Protein AF-X0TU64-F1 (afdb_monomer)

Solvent-accessible surface area (backbone atoms only — not comparable to full-atom values): 15309 Å² total; per-residue (Å²): 124,89,85,48,67,66,57,59,56,59,60,53,49,76,78,47,92,59,41,79,25,44,16,64,62,47,49,52,48,47,38,67,74,37,77,71,42,66,77,47,54,69,46,78,50,63,79,88,71,76,80,57,85,76,54,74,65,57,26,50,52,25,26,51,48,54,29,48,30,41,24,61,72,72,76,48,71,45,80,38,39,31,31,33,70,52,64,57,48,79,43,44,21,67,70,52,54,54,56,53,48,62,57,48,34,58,54,27,54,76,70,73,41,34,32,36,32,47,35,31,29,30,80,68,75,64,70,56,48,69,54,39,45,50,41,28,76,72,56,46,38,56,79,40,86,53,82,42,87,85,65,24,53,74,70,53,41,60,52,47,52,55,51,50,54,49,46,71,72,41,84,35,41,41,73,40,56,38,71,27,74,71,49,29,39,68,58,55,22,86,60,33,50,89,84,48,46,59,63,32,64,39,33,22,24,50,32,30,51,29,49,25,75,52,31,61,33,56,69,67,37,52,51,24,48,45,49,71,12,31,23,40,32,19,58,61,22,14,44,48,47,50,49,35,63,79,45,75,64,54,89,48,96,45,51,45,75,46,61,90,79,69,62,86,89,64,90,66,92,51,70,70,60,54,72,69,65,126

Mean predicted aligned error: 5.19 Å

Foldseek 3Di:
DVPDVVVVVLVCCLVPQEAEFQFDVSLVVSVVPDVSSVPHHYDYDHDDADQDDDDLVVLQVLLVLVQLLCCLQPVHGFPAEEEEADELDVQQVVVVVLVVVVVVLVVCVVVVGAYEYEYAYANDAQAALVVLQVCCVPPNPPSDFDPDPPTDDPSRVVVVVVQVVSQVPGDRYHYRYQHYDDDACSRHPPSRDNPDDSCSSLSNHQEYEREGPAASACRPQCNSVSNVHAGEHEPRHSVVRVVCVVVVNDDDPRYHYDYLPPPPPDDDPDVVSVVPSD

pLDDT: mean 92.72, std 11.13, range [47.69, 98.88]

Radius of gyration: 20.37 Å; Cα contacts (8 Å, |Δi|>4): 457; chains: 1; bounding box: 55×42×54 Å

Organism: NCBI:txid412755

Structure (mmCIF, N/CA/C/O backbone):
data_AF-X0TU64-F1
#
_entry.id   AF-X0TU64-F1
#
loop_
_atom_site.group_PDB
_atom_site.id
_atom_site.type_symbol
_atom_site.label_atom_id
_atom_site.label_alt_id
_atom_site.label_comp_id
_atom_site.label_asym_id
_atom_site.label_entity_id
_atom_site.label_seq_id
_atom_site.pdbx_PDB_ins_code
_atom_site.Cartn_x
_atom_site.Cartn_y
_atom_site.Cartn_z
_atom_site.occupancy
_atom_site.B_iso_or_equiv
_atom_site.auth_seq_id
_atom_site.auth_comp_id
_atom_site.auth_asym_id
_atom_site.auth_atom_id
_atom_site.pdbx_PDB_model_num
ATOM 1 N N . GLN A 1 1 ? 17.571 15.780 -18.739 1.00 51.56 1 GLN A N 1
ATOM 2 C CA . GLN A 1 1 ? 17.478 14.949 -17.515 1.00 51.56 1 GLN A CA 1
ATOM 3 C C . GLN A 1 1 ? 18.865 14.532 -16.978 1.00 51.56 1 GLN A C 1
ATOM 5 O O . GLN A 1 1 ? 18.981 13.511 -16.317 1.00 51.56 1 GLN A O 1
ATOM 10 N N . ASN A 1 2 ? 19.924 15.336 -17.166 1.00 50.44 2 ASN A N 1
ATOM 11 C CA . ASN A 1 2 ? 21.309 14.903 -16.880 1.00 50.44 2 ASN A CA 1
ATOM 12 C C . ASN A 1 2 ? 21.703 14.940 -15.390 1.00 50.44 2 ASN A C 1
ATOM 14 O O . ASN A 1 2 ? 22.784 14.490 -15.033 1.00 50.44 2 ASN A O 1
ATOM 18 N N . SER A 1 3 ? 20.853 15.484 -14.514 1.00 56.16 3 SER A N 1
ATOM 19 C CA . SER A 1 3 ? 21.131 15.618 -13.077 1.00 56.16 3 SER A CA 1
ATOM 20 C C . SER A 1 3 ? 20.687 14.413 -12.241 1.00 56.16 3 SER A C 1
ATOM 22 O O . SER A 1 3 ? 21.032 14.332 -11.063 1.00 56.16 3 SER A O 1
ATOM 24 N N . PHE A 1 4 ? 19.933 13.468 -12.815 1.00 70.50 4 PHE A N 1
ATOM 25 C CA . PHE A 1 4 ? 19.435 12.303 -12.086 1.00 70.50 4 PHE A CA 1
ATOM 26 C C . PHE A 1 4 ? 20.296 11.075 -12.391 1.00 70.50 4 PHE A C 1
ATOM 28 O O . PHE A 1 4 ? 20.129 10.416 -13.415 1.00 70.50 4 PHE A O 1
ATOM 35 N N . PHE A 1 5 ? 21.223 10.768 -11.478 1.00 78.94 5 PHE A N 1
ATOM 36 C CA . PHE A 1 5 ? 22.257 9.737 -11.650 1.00 78.94 5 PHE A CA 1
ATOM 37 C C . PHE A 1 5 ? 21.714 8.350 -12.042 1.00 78.94 5 PHE A C 1
ATOM 39 O O . PHE A 1 5 ? 22.420 7.574 -12.681 1.00 78.94 5 PHE A O 1
ATOM 46 N N . LYS A 1 6 ? 20.454 8.038 -11.703 1.00 81.25 6 LYS A N 1
ATOM 47 C CA . LYS A 1 6 ? 19.814 6.770 -12.076 1.00 81.25 6 LYS A CA 1
ATOM 48 C C . LYS A 1 6 ? 19.746 6.570 -13.590 1.00 81.25 6 LYS A C 1
ATOM 50 O O . LYS A 1 6 ? 19.905 5.441 -14.031 1.00 81.25 6 LYS A O 1
ATOM 55 N N . HIS A 1 7 ? 19.572 7.634 -14.378 1.00 81.56 7 HIS A N 1
ATOM 56 C CA . HIS A 1 7 ? 19.577 7.516 -15.839 1.00 81.56 7 HIS A CA 1
ATOM 57 C C . HIS A 1 7 ? 20.941 7.080 -16.365 1.00 81.56 7 HIS A C 1
ATOM 59 O O . HIS A 1 7 ? 20.996 6.172 -17.181 1.00 81.56 7 HIS A O 1
ATOM 65 N N . ALA A 1 8 ? 22.029 7.655 -15.847 1.00 85.88 8 ALA A N 1
ATOM 66 C CA . ALA A 1 8 ? 23.379 7.259 -16.241 1.00 85.88 8 ALA A CA 1
ATOM 67 C C . ALA A 1 8 ? 23.676 5.794 -15.875 1.00 85.88 8 ALA A C 1
ATOM 69 O O . ALA A 1 8 ? 24.308 5.084 -16.650 1.00 85.88 8 ALA A O 1
ATOM 70 N N . ILE A 1 9 ? 23.181 5.321 -14.723 1.00 86.75 9 ILE A N 1
ATOM 71 C CA . ILE A 1 9 ? 23.300 3.907 -14.330 1.00 86.75 9 ILE A CA 1
ATOM 72 C C . ILE A 1 9 ? 22.522 3.002 -15.292 1.00 86.75 9 ILE A C 1
ATOM 74 O O . ILE A 1 9 ? 23.050 1.983 -15.728 1.00 86.75 9 ILE A O 1
ATOM 78 N N . VAL A 1 10 ? 21.283 3.368 -15.637 1.00 88.44 10 VAL A N 1
ATOM 79 C CA . VAL A 1 10 ? 20.472 2.597 -16.591 1.00 88.44 10 VAL A CA 1
ATOM 80 C C . VAL A 1 10 ? 21.120 2.597 -17.975 1.00 88.44 10 VAL A C 1
ATOM 82 O O . VAL A 1 10 ? 21.245 1.537 -18.575 1.00 88.44 10 VAL A O 1
ATOM 85 N N . GLU A 1 11 ? 21.608 3.737 -18.464 1.00 87.81 11 GLU A N 1
ATOM 86 C CA . GLU A 1 11 ? 22.308 3.827 -19.751 1.00 87.81 11 GLU A CA 1
ATOM 87 C C . GLU A 1 11 ? 23.573 2.960 -19.771 1.00 87.81 11 GLU A C 1
ATOM 89 O O . GLU A 1 11 ? 23.819 2.248 -20.743 1.00 87.81 11 GLU A O 1
ATOM 94 N N . ALA A 1 12 ? 24.347 2.950 -18.681 1.00 90.75 12 ALA A N 1
ATOM 95 C CA . ALA A 1 12 ? 25.557 2.141 -18.571 1.00 90.75 12 ALA A CA 1
ATOM 96 C C . ALA A 1 12 ? 25.294 0.627 -18.662 1.00 90.75 12 ALA A C 1
ATOM 98 O O . ALA A 1 12 ? 26.218 -0.120 -18.980 1.00 90.75 12 ALA A O 1
ATOM 99 N N . SER A 1 13 ? 24.053 0.164 -18.457 1.00 92.31 13 SER A N 1
ATOM 100 C CA . SER A 1 13 ? 23.708 -1.254 -18.635 1.00 92.31 13 SER A CA 1
ATOM 101 C C . SER A 1 13 ? 23.917 -1.757 -20.068 1.00 92.31 13 SER A C 1
ATOM 103 O O . SER A 1 13 ? 24.102 -2.955 -20.257 1.00 92.31 13 SER A O 1
ATOM 105 N N . ARG A 1 14 ? 24.010 -0.864 -21.070 1.00 89.00 14 ARG A N 1
ATOM 106 C CA . ARG A 1 14 ? 24.373 -1.234 -22.453 1.00 89.00 14 ARG A CA 1
ATOM 107 C C . ARG A 1 14 ? 25.770 -1.849 -22.587 1.00 89.00 14 ARG A C 1
ATOM 109 O O . ARG A 1 14 ? 26.080 -2.433 -23.617 1.00 89.00 14 ARG A O 1
ATOM 116 N N . TYR A 1 15 ? 26.623 -1.666 -21.579 1.00 92.00 15 TYR A N 1
ATOM 117 C CA . TYR A 1 15 ? 27.969 -2.236 -21.537 1.00 92.00 15 TYR A CA 1
ATOM 118 C C . TYR A 1 15 ? 28.021 -3.599 -20.829 1.00 92.00 15 TYR A C 1
ATOM 120 O O . TYR A 1 15 ? 29.100 -4.176 -20.723 1.00 92.00 15 TYR A O 1
ATOM 128 N N . CYS A 1 16 ? 26.897 -4.103 -20.313 1.00 94.19 16 CYS A N 1
ATOM 129 C CA . CYS A 1 16 ? 26.810 -5.430 -19.709 1.00 94.19 16 CYS A CA 1
ATOM 130 C C . CYS A 1 16 ? 26.573 -6.508 -20.779 1.00 94.19 16 CYS A C 1
ATOM 132 O O . CYS A 1 16 ? 25.858 -6.272 -21.750 1.00 94.19 16 CYS A O 1
ATOM 134 N N . ASP A 1 17 ? 27.108 -7.714 -20.563 1.00 95.38 17 ASP A N 1
ATOM 135 C CA . ASP A 1 17 ? 26.904 -8.864 -21.465 1.00 95.38 17 ASP A CA 1
ATOM 136 C C . ASP A 1 17 ? 25.450 -9.379 -21.470 1.00 95.38 17 ASP A C 1
ATOM 138 O O . ASP A 1 17 ? 24.995 -10.014 -22.422 1.00 95.38 17 ASP A O 1
ATOM 142 N N . GLY A 1 18 ? 24.714 -9.110 -20.392 1.00 95.06 18 GLY A N 1
ATOM 143 C CA . GLY A 1 18 ? 23.307 -9.447 -20.237 1.00 95.06 18 GLY A CA 1
ATOM 144 C C . GLY A 1 18 ? 22.621 -8.490 -19.270 1.00 95.06 18 GLY A C 1
ATOM 145 O O . GLY A 1 18 ? 23.239 -7.979 -18.332 1.00 95.06 18 GLY A O 1
ATOM 146 N N . ILE A 1 19 ? 21.339 -8.240 -19.513 1.00 96.31 19 ILE A N 1
ATOM 147 C CA . ILE A 1 19 ? 20.500 -7.344 -18.722 1.00 96.31 19 ILE A CA 1
ATOM 148 C C . ILE A 1 19 ? 19.311 -8.146 -18.199 1.00 96.31 19 ILE A C 1
ATOM 150 O O . ILE A 1 19 ? 18.594 -8.777 -18.968 1.00 96.31 19 ILE A O 1
ATOM 154 N N . TYR A 1 20 ? 19.068 -8.082 -16.892 1.00 96.25 20 TYR A N 1
ATOM 155 C CA . TYR A 1 20 ? 17.896 -8.700 -16.276 1.00 96.25 20 TYR A CA 1
ATOM 156 C C . TYR A 1 20 ? 16.870 -7.637 -15.907 1.00 96.25 20 TYR A C 1
ATOM 158 O O . TYR A 1 20 ? 17.130 -6.752 -15.089 1.00 96.25 20 TYR A O 1
ATOM 166 N N . ALA A 1 21 ? 15.699 -7.724 -16.528 1.00 95.81 21 ALA A N 1
ATOM 167 C CA . ALA A 1 21 ? 14.584 -6.819 -16.306 1.00 95.81 21 ALA A CA 1
ATOM 168 C C . ALA A 1 21 ? 13.524 -7.495 -15.435 1.00 95.81 21 ALA A C 1
ATOM 170 O O . ALA A 1 21 ? 13.126 -8.626 -15.686 1.00 95.81 21 ALA A O 1
ATOM 171 N N . VAL A 1 22 ? 13.017 -6.786 -14.427 1.00 95.50 22 VAL A N 1
ATOM 172 C CA . VAL A 1 22 ? 12.064 -7.361 -13.459 1.00 95.50 22 VAL A CA 1
ATOM 173 C C . VAL A 1 22 ? 10.620 -7.456 -13.964 1.00 95.50 22 VAL A C 1
ATOM 175 O O . VAL A 1 22 ? 9.757 -7.921 -13.228 1.00 95.50 22 VAL A O 1
ATOM 178 N N . GLY A 1 23 ? 10.341 -7.025 -15.195 1.00 95.56 23 GLY A N 1
ATOM 179 C CA . GLY A 1 23 ? 9.012 -7.107 -15.796 1.00 95.56 23 GLY A CA 1
ATOM 180 C C . GLY A 1 23 ? 8.984 -6.644 -17.252 1.00 95.56 23 GLY A C 1
ATOM 181 O O . GLY A 1 23 ? 9.917 -5.993 -17.729 1.00 95.56 23 GLY A O 1
ATOM 182 N N . ASP A 1 24 ? 7.898 -6.955 -17.959 1.00 95.75 24 ASP A N 1
ATOM 183 C CA . ASP A 1 24 ? 7.761 -6.725 -19.405 1.00 95.75 24 ASP A CA 1
ATOM 184 C C . ASP A 1 24 ? 7.849 -5.239 -19.786 1.00 95.75 24 ASP A C 1
ATOM 186 O O . ASP A 1 24 ? 8.467 -4.874 -20.792 1.00 95.75 24 ASP A O 1
ATOM 190 N N . TYR A 1 25 ? 7.252 -4.358 -18.975 1.00 94.94 25 TYR A N 1
ATOM 191 C CA . TYR A 1 25 ? 7.308 -2.916 -19.217 1.00 94.94 25 TYR A CA 1
ATOM 192 C C . TYR A 1 25 ? 8.725 -2.367 -19.061 1.00 94.94 25 TYR A C 1
ATOM 194 O O . TYR A 1 25 ? 9.126 -1.530 -19.858 1.00 94.94 25 TYR A O 1
ATOM 202 N N . VAL A 1 26 ? 9.536 -2.920 -18.152 1.00 95.00 26 VAL A N 1
ATOM 203 C CA . VAL A 1 26 ? 10.949 -2.533 -18.011 1.00 95.00 26 VAL A CA 1
ATOM 204 C C . VAL A 1 26 ? 11.742 -2.895 -19.271 1.00 95.00 26 VAL A C 1
ATOM 206 O O . VAL A 1 26 ? 12.550 -2.094 -19.737 1.00 95.00 26 VAL A O 1
ATOM 209 N N . VAL A 1 27 ? 11.488 -4.063 -19.875 1.00 95.44 27 VAL A N 1
ATOM 210 C CA . VAL A 1 27 ? 12.095 -4.429 -21.171 1.00 95.44 27 VAL A CA 1
ATOM 211 C C . VAL A 1 27 ? 11.666 -3.455 -22.266 1.00 95.44 27 VAL A C 1
ATOM 213 O O . VAL A 1 27 ? 12.495 -2.997 -23.053 1.00 95.44 27 VAL A O 1
ATOM 216 N N . SER A 1 28 ? 10.374 -3.132 -22.310 1.00 94.56 28 SER A N 1
ATOM 217 C CA . SER A 1 28 ? 9.807 -2.205 -23.295 1.00 94.56 28 SER A CA 1
ATOM 218 C C . SER A 1 28 ? 10.404 -0.801 -23.155 1.00 94.56 28 SER A C 1
ATOM 220 O O . SER A 1 28 ? 10.786 -0.192 -24.151 1.00 94.56 28 SER A O 1
ATOM 222 N N . GLU A 1 29 ? 10.559 -0.322 -21.920 1.00 93.38 29 GLU A N 1
ATOM 223 C CA . GLU A 1 29 ? 11.216 0.940 -21.584 1.00 93.38 29 GLU A CA 1
ATOM 224 C C . GLU A 1 29 ? 12.676 0.942 -22.028 1.00 93.38 29 GLU A C 1
ATOM 226 O O . GLU A 1 29 ? 13.080 1.849 -22.749 1.00 93.38 29 GLU A O 1
ATOM 231 N N . LEU A 1 30 ? 13.463 -0.080 -21.675 1.00 93.81 30 LEU A N 1
ATOM 232 C CA . LEU A 1 30 ? 14.871 -0.168 -22.079 1.00 93.81 30 LEU A CA 1
ATOM 233 C C . LEU A 1 30 ? 15.022 -0.103 -23.598 1.00 93.81 30 LEU A C 1
ATOM 235 O O . LEU A 1 30 ? 15.780 0.723 -24.103 1.00 93.81 30 LEU A O 1
ATOM 239 N N . ARG A 1 31 ? 14.246 -0.906 -24.332 1.00 94.62 31 ARG A N 1
ATOM 240 C CA . ARG A 1 31 ? 14.258 -0.904 -25.803 1.00 94.62 31 ARG A CA 1
ATOM 241 C C . ARG A 1 31 ? 13.854 0.450 -26.385 1.00 94.62 31 ARG A C 1
ATOM 243 O O . ARG A 1 31 ? 14.357 0.829 -27.440 1.00 94.62 31 ARG A O 1
ATOM 250 N N . PHE A 1 32 ? 12.970 1.184 -25.716 1.00 92.12 32 PHE A N 1
ATOM 251 C CA . PHE A 1 32 ? 12.578 2.528 -26.129 1.00 92.12 32 PHE A CA 1
ATOM 252 C C . PHE A 1 32 ? 13.665 3.583 -25.861 1.00 92.12 32 PHE A C 1
ATOM 254 O O . PHE A 1 32 ? 13.820 4.505 -26.658 1.00 92.12 32 PHE A O 1
ATOM 261 N N . LEU A 1 33 ? 14.422 3.457 -24.766 1.00 89.19 33 LEU A N 1
ATOM 262 C CA . LEU A 1 33 ? 15.365 4.486 -24.313 1.00 89.19 33 LEU A CA 1
ATOM 263 C C . LEU A 1 33 ? 16.523 4.741 -25.287 1.00 89.19 33 LEU A C 1
ATOM 265 O O . LEU A 1 33 ? 16.935 5.893 -25.426 1.00 89.19 33 LEU A O 1
ATOM 269 N N . ALA A 1 34 ? 17.065 3.702 -25.931 1.00 87.62 34 ALA A N 1
ATOM 270 C CA . ALA A 1 34 ? 18.186 3.852 -26.859 1.00 87.62 34 ALA A CA 1
ATOM 271 C C . ALA A 1 34 ? 18.266 2.705 -27.890 1.00 87.62 34 ALA A C 1
ATOM 273 O O . ALA A 1 34 ? 17.918 1.567 -27.559 1.00 87.62 34 ALA A O 1
ATOM 274 N N . PRO A 1 35 ? 18.770 2.960 -29.118 1.00 90.12 35 PRO A N 1
ATOM 275 C CA . PRO A 1 35 ? 18.946 1.928 -30.143 1.00 90.12 35 PRO A CA 1
ATOM 276 C C . PRO A 1 35 ? 19.790 0.732 -29.689 1.00 90.12 35 PRO A C 1
ATOM 278 O O . PRO A 1 35 ? 19.518 -0.393 -30.096 1.00 90.12 35 PRO A O 1
ATOM 281 N N . GLU A 1 36 ? 20.780 0.944 -28.822 1.00 91.62 36 GLU A N 1
ATOM 282 C CA . GLU A 1 36 ? 21.658 -0.110 -28.302 1.00 91.62 36 GLU A CA 1
ATOM 283 C C . GLU A 1 36 ? 20.889 -1.192 -27.531 1.00 91.62 36 GLU A C 1
ATOM 285 O O . GLU A 1 36 ? 21.276 -2.35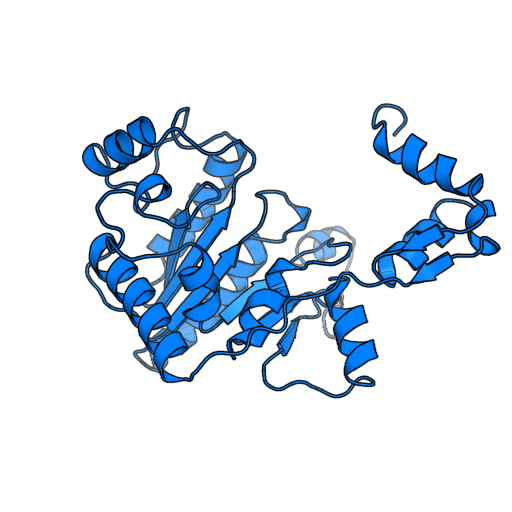9 -27.550 1.00 91.62 36 GLU A O 1
ATOM 290 N N . PHE A 1 37 ? 19.763 -0.839 -26.906 1.00 94.00 37 PHE A N 1
ATOM 291 C CA . PHE A 1 37 ? 18.925 -1.797 -26.186 1.00 94.00 37 PHE A CA 1
ATOM 292 C C . PHE A 1 37 ? 18.021 -2.632 -27.100 1.00 94.00 37 PHE A C 1
ATOM 294 O O . PHE A 1 37 ? 17.476 -3.637 -26.647 1.00 94.00 37 PHE A O 1
ATOM 301 N N . GLN A 1 38 ? 17.865 -2.273 -28.380 1.00 91.19 38 GLN A N 1
ATOM 302 C CA . GLN A 1 38 ? 17.040 -3.039 -29.326 1.00 91.19 38 GLN A CA 1
ATOM 303 C C . GLN A 1 38 ? 17.602 -4.440 -29.582 1.00 91.19 38 GLN A C 1
ATOM 305 O O . GLN A 1 38 ? 16.842 -5.391 -29.744 1.00 91.19 38 GLN A O 1
ATOM 310 N N . THR A 1 39 ? 18.930 -4.567 -29.595 1.00 89.94 39 THR A N 1
ATOM 311 C CA . THR A 1 39 ? 19.640 -5.830 -29.845 1.00 89.94 39 THR A CA 1
ATOM 312 C C . THR A 1 39 ? 20.358 -6.368 -28.610 1.00 89.94 39 THR A C 1
ATOM 314 O O . THR A 1 39 ? 21.075 -7.361 -28.715 1.00 89.94 39 THR A O 1
ATOM 317 N N . ALA A 1 40 ? 20.215 -5.712 -27.456 1.00 93.12 40 ALA A N 1
ATOM 318 C CA . ALA A 1 40 ? 20.822 -6.168 -26.213 1.00 93.12 40 ALA A CA 1
ATOM 319 C C . ALA A 1 40 ? 20.207 -7.499 -25.755 1.00 93.12 40 ALA A C 1
ATOM 321 O O . ALA A 1 40 ? 19.017 -7.758 -25.959 1.00 93.12 40 ALA A O 1
ATOM 322 N N . ASN A 1 41 ? 21.019 -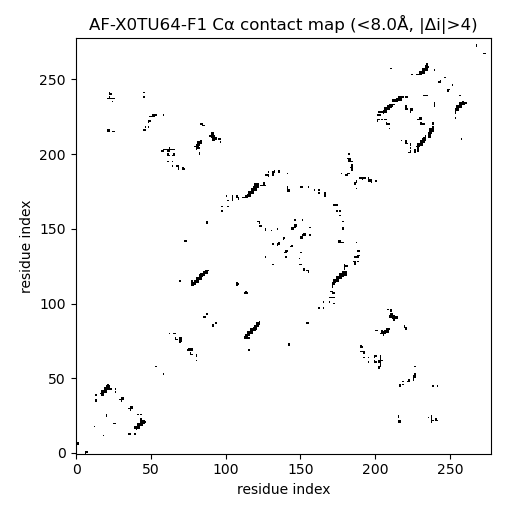8.328 -25.097 1.00 96.00 41 ASN A N 1
ATOM 323 C CA . ASN A 1 41 ? 20.546 -9.552 -24.464 1.00 96.00 41 ASN A CA 1
ATOM 324 C C . ASN A 1 41 ? 19.802 -9.199 -23.166 1.00 96.00 41 ASN A C 1
ATOM 326 O O . ASN A 1 41 ? 20.436 -8.920 -22.147 1.00 96.00 41 ASN A O 1
ATOM 330 N N . ILE A 1 42 ? 18.468 -9.141 -23.230 1.00 96.81 42 ILE A N 1
ATOM 331 C CA . ILE A 1 42 ? 17.608 -8.776 -22.100 1.00 96.81 42 ILE A CA 1
ATOM 332 C C . ILE A 1 42 ? 16.695 -9.952 -21.755 1.00 96.81 42 ILE A C 1
ATOM 334 O O . ILE A 1 42 ? 15.785 -10.260 -22.528 1.00 96.81 42 ILE A O 1
ATOM 338 N N . ASP A 1 43 ? 16.888 -10.536 -20.573 1.00 96.75 43 ASP A N 1
ATOM 339 C CA . ASP A 1 43 ? 15.999 -11.560 -20.023 1.00 96.75 43 ASP A CA 1
ATOM 340 C C . ASP A 1 43 ? 15.048 -10.953 -18.989 1.00 96.75 43 ASP A C 1
ATOM 342 O O . ASP A 1 43 ? 15.416 -10.075 -18.198 1.00 96.75 43 ASP A O 1
ATOM 346 N N . ILE A 1 44 ? 13.807 -11.441 -18.973 1.00 97.06 44 ILE A N 1
ATOM 347 C CA . ILE A 1 44 ? 12.847 -11.101 -17.922 1.00 97.06 44 ILE A CA 1
ATOM 348 C C . ILE A 1 44 ? 13.096 -12.023 -16.730 1.00 97.06 44 ILE A C 1
ATOM 350 O O . ILE A 1 44 ? 13.002 -13.243 -16.843 1.00 97.06 44 ILE A O 1
ATOM 354 N N . VAL A 1 45 ? 13.386 -11.429 -15.575 1.00 96.50 45 VAL A N 1
ATOM 355 C CA . VAL A 1 45 ? 13.591 -12.127 -14.305 1.00 96.50 45 VAL A CA 1
ATOM 356 C C . VAL A 1 45 ? 12.692 -11.486 -13.256 1.00 96.50 45 VAL A C 1
ATOM 358 O O . VAL A 1 45 ? 13.066 -10.518 -12.592 1.00 96.50 45 VAL A O 1
ATOM 361 N N . TYR A 1 46 ? 11.478 -12.016 -13.122 1.00 96.38 46 TYR A N 1
ATOM 362 C CA . TYR A 1 46 ? 10.525 -11.558 -12.115 1.00 96.38 46 TYR A CA 1
ATOM 363 C C . TYR A 1 46 ? 11.075 -11.734 -10.695 1.00 96.38 46 TYR A C 1
ATOM 365 O O . TYR A 1 46 ? 11.780 -12.701 -10.397 1.00 96.38 46 TYR A O 1
ATOM 373 N N . ASN A 1 47 ? 10.716 -10.822 -9.787 1.00 94.25 47 ASN A N 1
ATOM 374 C CA . ASN A 1 47 ? 11.040 -11.023 -8.377 1.00 94.25 47 ASN A CA 1
ATOM 375 C C . ASN A 1 47 ? 10.203 -12.173 -7.809 1.00 94.25 47 ASN A C 1
ATOM 377 O O . ASN A 1 47 ? 9.008 -12.285 -8.076 1.00 94.25 47 ASN A O 1
ATOM 381 N N . GLY A 1 48 ? 10.826 -12.992 -6.965 1.00 90.06 48 GLY A N 1
ATOM 382 C CA . GLY A 1 48 ? 10.109 -14.015 -6.215 1.00 90.06 48 GLY A CA 1
ATOM 383 C C . GLY A 1 48 ? 9.129 -13.399 -5.216 1.00 90.06 48 GLY A C 1
ATOM 384 O O . GLY A 1 48 ? 9.405 -12.361 -4.611 1.00 90.06 48 GLY A O 1
ATOM 385 N N . ILE A 1 49 ? 7.999 -14.074 -5.020 1.00 88.12 49 ILE A N 1
ATOM 386 C CA . ILE A 1 49 ? 6.983 -13.700 -4.034 1.00 88.12 49 ILE A CA 1
ATOM 387 C C . ILE A 1 49 ? 6.916 -14.813 -2.988 1.00 88.12 49 ILE A C 1
ATOM 389 O O . ILE A 1 49 ? 6.867 -15.988 -3.363 1.00 88.12 49 ILE A O 1
ATOM 393 N N . PRO A 1 50 ? 6.938 -14.492 -1.684 1.00 85.50 50 PRO A N 1
ATOM 394 C CA . PRO A 1 50 ? 6.876 -15.511 -0.647 1.00 85.50 50 PRO A CA 1
ATOM 395 C C . PRO A 1 50 ? 5.589 -16.341 -0.729 1.00 85.50 50 PRO A C 1
ATOM 397 O O . PRO A 1 50 ? 4.494 -15.799 -0.600 1.00 85.50 50 PRO A O 1
ATOM 400 N N . ALA A 1 51 ? 5.715 -17.659 -0.879 1.00 89.75 51 ALA A N 1
ATOM 401 C CA . ALA A 1 51 ? 4.596 -18.605 -0.908 1.00 89.75 51 ALA A CA 1
ATOM 402 C C . ALA A 1 51 ? 4.405 -19.266 0.468 1.00 89.75 51 ALA A C 1
ATOM 404 O O . ALA A 1 51 ? 4.709 -20.445 0.667 1.00 89.75 51 ALA A O 1
ATOM 405 N N . TYR A 1 52 ? 3.964 -18.479 1.450 1.00 93.31 52 TYR A N 1
ATOM 406 C CA . TYR A 1 52 ? 3.752 -18.970 2.811 1.00 93.31 52 TYR A CA 1
ATOM 407 C C . TYR A 1 52 ? 2.633 -20.013 2.876 1.00 93.31 52 TYR A C 1
ATOM 409 O O . TYR A 1 52 ? 1.626 -19.911 2.184 1.00 93.31 52 TYR A O 1
ATOM 417 N N . GLN A 1 53 ? 2.805 -20.996 3.758 1.00 93.38 53 GLN A N 1
ATOM 418 C CA . GLN A 1 53 ? 1.753 -21.934 4.135 1.00 93.38 53 GLN A CA 1
ATOM 419 C C . GLN A 1 53 ? 1.163 -21.486 5.468 1.00 93.38 53 GLN A C 1
ATOM 421 O O . GLN A 1 53 ? 1.901 -21.243 6.424 1.00 93.38 53 GLN A O 1
ATOM 426 N N . ILE A 1 54 ? -0.158 -21.357 5.521 1.00 95.81 54 ILE A N 1
ATOM 427 C CA . ILE A 1 54 ? -0.884 -20.893 6.700 1.00 95.81 54 ILE A CA 1
ATOM 428 C C . ILE A 1 54 ? -2.202 -21.656 6.828 1.00 95.81 54 ILE A C 1
ATOM 430 O O . ILE A 1 54 ? -2.784 -22.071 5.822 1.00 95.81 54 ILE A O 1
ATOM 434 N N . SER A 1 55 ? -2.697 -21.831 8.052 1.00 96.81 55 SER A N 1
ATOM 435 C CA . SER A 1 55 ? -4.047 -22.353 8.249 1.00 96.81 55 SER A CA 1
ATOM 436 C C . SER A 1 55 ? -5.100 -21.252 8.080 1.00 96.81 55 SER A C 1
ATOM 438 O O . SER A 1 55 ? -4.845 -20.065 8.289 1.00 96.81 55 SER A O 1
ATOM 440 N N . THR A 1 56 ? -6.335 -21.637 7.755 1.00 96.56 56 THR A N 1
ATOM 441 C CA . THR A 1 56 ? -7.464 -20.693 7.747 1.00 96.56 56 THR A CA 1
ATOM 442 C C . THR A 1 56 ? -7.670 -20.047 9.119 1.00 96.56 56 THR A C 1
ATOM 444 O O . THR A 1 56 ? -7.997 -18.865 9.185 1.00 96.56 56 THR A O 1
ATOM 447 N N . SER A 1 57 ? -7.436 -20.786 10.210 1.00 97.81 57 SER A N 1
ATOM 448 C CA . SER A 1 57 ? -7.519 -20.245 11.570 1.00 97.81 57 SER A CA 1
ATOM 449 C C . SER A 1 57 ? -6.506 -19.135 11.819 1.00 97.81 57 SER A C 1
ATOM 451 O O . SER A 1 57 ? -6.890 -18.107 12.366 1.00 97.81 57 SER A O 1
ATOM 453 N N . ASP A 1 58 ? -5.257 -19.283 11.374 1.00 97.19 58 ASP A N 1
ATOM 454 C CA . ASP A 1 58 ? -4.244 -18.242 11.586 1.00 97.19 58 ASP A CA 1
ATOM 455 C C . ASP A 1 58 ? -4.590 -16.972 10.788 1.00 97.19 58 ASP A C 1
ATOM 457 O O . ASP A 1 58 ? -4.470 -15.866 11.309 1.00 97.19 58 ASP A O 1
ATOM 461 N N . LYS A 1 59 ? -5.089 -17.113 9.545 1.00 97.31 59 LYS A N 1
ATOM 462 C CA . LYS A 1 59 ? -5.581 -15.976 8.740 1.00 97.31 59 LYS A CA 1
ATOM 463 C C . LYS A 1 59 ? -6.692 -15.223 9.483 1.00 97.31 59 LYS A C 1
ATOM 465 O O . LYS A 1 59 ? -6.661 -13.995 9.572 1.00 97.31 59 LYS A O 1
ATOM 470 N N . LEU A 1 60 ? -7.673 -15.957 10.015 1.00 98.19 60 LEU A N 1
ATOM 471 C CA . LEU A 1 60 ? -8.800 -15.374 10.746 1.00 98.19 60 LEU A CA 1
ATOM 472 C C . LEU A 1 60 ? -8.352 -14.705 12.049 1.00 98.19 60 LEU A C 1
ATOM 474 O O . LEU A 1 60 ? -8.808 -13.602 12.329 1.00 98.19 60 LEU A O 1
ATOM 478 N N . GLN A 1 61 ? -7.404 -15.293 12.783 1.00 98.44 61 GLN A N 1
ATOM 479 C CA . GLN A 1 61 ? -6.817 -14.664 13.970 1.00 98.44 61 GLN A CA 1
ATOM 480 C C . GLN A 1 61 ? -6.113 -13.347 13.626 1.00 98.44 61 GLN A C 1
ATOM 482 O O . GLN A 1 61 ? -6.346 -12.335 14.285 1.00 98.44 61 GLN A O 1
ATOM 487 N N . SER A 1 62 ? -5.305 -13.307 12.560 1.00 98.56 62 SER A N 1
ATOM 488 C CA . SER A 1 62 ? -4.695 -12.051 12.104 1.00 98.56 62 SER A CA 1
ATOM 489 C C . SER A 1 62 ? -5.760 -11.017 11.721 1.00 98.56 62 SER A C 1
ATOM 491 O O . SER A 1 62 ? -5.652 -9.856 12.114 1.00 98.56 62 SER A O 1
ATOM 493 N N . LYS A 1 63 ? -6.832 -11.422 11.022 1.00 98.62 63 LYS A N 1
ATOM 494 C CA . LYS A 1 63 ? -7.956 -10.526 10.695 1.00 98.62 63 LYS A CA 1
ATOM 495 C C . LYS A 1 63 ? -8.630 -9.981 11.954 1.00 98.62 63 LYS A C 1
ATOM 497 O O . LYS A 1 63 ? -8.922 -8.788 12.021 1.00 98.62 63 LYS A O 1
ATOM 502 N N . GLU A 1 64 ? -8.843 -10.817 12.966 1.00 98.69 64 GLU A N 1
ATOM 503 C CA . GLU A 1 64 ? -9.440 -10.394 14.232 1.00 98.69 64 GLU A CA 1
ATOM 504 C C . GLU A 1 64 ? -8.601 -9.330 14.944 1.00 98.69 64 GLU A C 1
ATOM 506 O O . GLU A 1 64 ? -9.176 -8.385 15.490 1.00 98.69 64 GLU A O 1
ATOM 511 N N . LYS A 1 65 ? -7.266 -9.432 14.887 1.00 98.75 65 LYS A N 1
ATOM 512 C CA . LYS A 1 65 ? -6.361 -8.398 15.411 1.00 98.75 65 LYS A CA 1
ATOM 513 C C . LYS A 1 65 ? -6.504 -7.078 14.651 1.00 98.75 65 LYS A C 1
ATOM 515 O O . LYS A 1 65 ? -6.546 -6.022 15.280 1.00 98.75 65 LYS A O 1
ATOM 520 N N . LEU A 1 66 ? -6.604 -7.111 13.319 1.00 98.81 66 LEU A N 1
ATOM 521 C CA . LEU A 1 66 ? -6.799 -5.899 12.506 1.00 98.81 66 LEU A CA 1
ATOM 522 C C . LEU A 1 66 ? -8.153 -5.236 12.789 1.00 98.81 66 LEU A C 1
ATOM 524 O O . LEU A 1 66 ? -8.239 -4.017 12.934 1.00 98.81 66 LEU A O 1
ATOM 528 N N . GLN A 1 67 ? -9.205 -6.043 12.922 1.00 98.81 67 GLN A N 1
ATOM 529 C CA . GLN A 1 67 ? -10.534 -5.576 13.306 1.00 98.81 67 GLN A CA 1
ATOM 530 C C . GLN A 1 67 ? -10.538 -4.962 14.711 1.00 98.81 67 GLN A C 1
ATOM 532 O O . GLN A 1 67 ? -11.117 -3.895 14.899 1.00 98.81 67 GLN A O 1
ATOM 537 N N . LEU A 1 68 ? -9.862 -5.597 15.675 1.00 98.81 68 LEU A N 1
ATOM 538 C CA . LEU A 1 68 ? -9.696 -5.064 17.028 1.00 98.81 68 LEU A CA 1
ATOM 539 C C . LEU A 1 68 ? -8.904 -3.752 17.020 1.00 98.81 68 LEU A C 1
ATOM 541 O O . LEU A 1 68 ? -9.244 -2.827 17.748 1.00 98.81 68 LEU A O 1
ATOM 545 N N . TYR A 1 69 ? -7.876 -3.632 16.176 1.00 98.81 69 TYR A N 1
ATOM 546 C CA . TYR A 1 69 ? -7.155 -2.370 16.048 1.00 98.81 69 TYR A CA 1
ATOM 547 C C . TYR A 1 69 ? -8.065 -1.254 15.519 1.00 98.81 69 TYR A C 1
ATOM 549 O O . TYR A 1 69 ? -8.076 -0.163 16.081 1.00 98.81 69 TYR A O 1
ATOM 557 N N . CYS A 1 70 ? -8.892 -1.531 14.504 1.00 98.75 70 CYS A N 1
ATOM 558 C CA . CYS A 1 70 ? -9.902 -0.579 14.032 1.00 98.75 70 CYS A CA 1
ATOM 559 C C . CYS A 1 70 ? -10.888 -0.190 15.143 1.00 98.75 70 CYS A C 1
ATOM 561 O O . CYS A 1 70 ? -11.183 0.990 15.311 1.00 98.75 70 CYS A O 1
ATOM 563 N N . GLU A 1 71 ? -11.353 -1.158 15.930 1.00 98.75 71 GLU A N 1
ATOM 564 C CA . GLU A 1 71 ? -12.256 -0.920 17.057 1.00 98.75 71 GLU A CA 1
ATOM 565 C C . GLU A 1 71 ? -11.614 -0.030 18.127 1.00 98.75 71 GLU A C 1
ATOM 567 O O . GLU A 1 71 ? -12.226 0.945 18.559 1.00 98.75 71 GLU A O 1
ATOM 572 N N . ASN A 1 72 ? -10.348 -0.274 18.471 1.00 98.69 72 ASN A N 1
ATOM 573 C CA . ASN A 1 72 ? -9.598 0.559 19.412 1.00 98.69 72 ASN A CA 1
ATOM 574 C C . ASN A 1 72 ? -9.384 1.995 18.899 1.00 98.69 72 ASN A C 1
ATOM 576 O O . ASN A 1 72 ? -9.288 2.925 19.700 1.00 98.69 72 ASN A O 1
ATOM 580 N N . LEU A 1 73 ? -9.271 2.186 17.580 1.00 98.56 73 LEU A N 1
ATOM 581 C CA . LEU A 1 73 ? -9.050 3.498 16.964 1.00 98.56 73 LEU A CA 1
ATOM 582 C C . LEU A 1 73 ? -10.349 4.286 16.748 1.00 98.56 73 LEU A C 1
ATOM 584 O O . LEU A 1 73 ? -10.393 5.480 17.031 1.00 98.56 73 LEU A O 1
ATOM 588 N N . LEU A 1 74 ? -11.381 3.638 16.207 1.00 98.06 74 LEU A N 1
ATOM 589 C CA . LEU A 1 74 ? -12.587 4.282 15.673 1.00 98.06 74 LEU A CA 1
ATOM 590 C C . LEU A 1 74 ? -13.871 3.915 16.427 1.00 98.06 74 LEU A C 1
ATOM 592 O O . LEU A 1 74 ? -14.929 4.462 16.121 1.00 98.06 74 LEU A O 1
ATOM 596 N N . GLY A 1 75 ? -13.807 2.986 17.383 1.00 98.06 75 GLY A N 1
ATOM 597 C CA . GLY A 1 75 ? -14.956 2.559 18.182 1.00 98.06 75 GLY A CA 1
ATOM 598 C C . GLY A 1 75 ? -15.926 1.620 17.461 1.00 98.06 75 GLY A C 1
ATOM 599 O O . GLY A 1 75 ? -17.045 1.438 17.934 1.00 98.06 75 GLY A O 1
ATOM 600 N N . TYR A 1 76 ? -15.539 1.032 16.323 1.00 97.81 76 TYR A N 1
ATOM 601 C CA . TYR A 1 76 ? -16.339 0.008 15.650 1.00 97.81 76 TYR A CA 1
ATOM 602 C C . TYR A 1 76 ? -15.474 -1.087 15.027 1.00 97.81 76 TYR A C 1
ATOM 604 O O . TYR A 1 76 ? -14.345 -0.851 14.588 1.00 97.81 76 TYR A O 1
ATOM 612 N N . ARG A 1 77 ? -16.051 -2.287 14.944 1.00 98.38 77 ARG A N 1
ATOM 613 C CA . ARG A 1 77 ? -15.438 -3.454 14.316 1.00 98.38 77 ARG A CA 1
ATOM 614 C C . ARG A 1 77 ? -15.883 -3.564 12.846 1.00 98.38 77 ARG A C 1
ATOM 616 O O . ARG A 1 77 ? -17.079 -3.735 12.616 1.00 98.38 77 ARG A O 1
ATOM 623 N N . PRO A 1 78 ? -14.976 -3.472 11.856 1.00 98.50 78 PRO A N 1
ATOM 624 C CA . PRO A 1 78 ? -15.347 -3.498 10.442 1.00 98.50 78 PRO A CA 1
ATOM 625 C C . PRO A 1 78 ? -15.637 -4.926 9.953 1.00 98.50 78 PRO A C 1
ATOM 627 O O . PRO A 1 78 ? -14.988 -5.874 10.400 1.00 98.50 78 PRO A O 1
ATOM 630 N N . ASP A 1 79 ? -16.546 -5.096 8.987 1.00 98.69 79 ASP A N 1
ATOM 631 C CA . ASP A 1 79 ? -16.774 -6.395 8.324 1.00 98.69 79 ASP A CA 1
ATOM 632 C C . ASP A 1 79 ? -15.564 -6.811 7.462 1.00 98.69 79 ASP A C 1
ATOM 634 O O . ASP A 1 79 ? -15.184 -7.989 7.427 1.00 98.69 79 ASP A O 1
ATOM 638 N N . PHE A 1 80 ? -14.952 -5.834 6.784 1.00 98.69 80 PHE A N 1
ATOM 639 C CA . PHE A 1 80 ? -13.848 -6.040 5.849 1.00 98.69 80 PHE A CA 1
ATOM 640 C C . PHE A 1 80 ? -12.628 -5.177 6.182 1.00 98.69 80 PHE A C 1
ATOM 642 O O . PHE A 1 80 ? -12.750 -4.012 6.569 1.00 98.69 80 PHE A O 1
ATOM 649 N N . VAL A 1 81 ? -11.442 -5.749 5.998 1.00 98.81 81 VAL A N 1
ATOM 650 C CA . VAL A 1 81 ? -10.159 -5.071 6.186 1.00 98.81 81 VAL A CA 1
ATOM 651 C C . VAL A 1 81 ? -9.442 -4.977 4.849 1.00 98.81 81 VAL A C 1
ATOM 653 O O . VAL A 1 81 ? -9.088 -5.988 4.244 1.00 98.81 81 VAL A O 1
ATOM 656 N N . PHE A 1 82 ? -9.219 -3.748 4.404 1.00 98.81 82 PHE A N 1
ATOM 657 C CA . PHE A 1 82 ? -8.421 -3.426 3.234 1.00 98.81 82 PHE A CA 1
ATOM 658 C C . PHE A 1 82 ? -7.061 -2.894 3.666 1.00 98.81 82 PHE A C 1
ATOM 660 O O . PHE A 1 82 ? -6.916 -2.286 4.732 1.00 98.81 82 PHE A O 1
ATOM 667 N N . THR A 1 83 ? -6.059 -3.094 2.822 1.00 98.75 83 THR A N 1
ATOM 668 C CA . THR A 1 83 ? -4.687 -2.662 3.072 1.00 98.75 83 THR A CA 1
ATOM 669 C C . THR A 1 83 ? -4.058 -2.102 1.805 1.00 98.75 83 THR A C 1
ATOM 671 O O . THR A 1 83 ? -4.378 -2.508 0.690 1.00 98.75 83 THR A O 1
ATOM 674 N N . HIS A 1 84 ? -3.146 -1.153 1.971 1.00 98.38 84 HIS A N 1
ATOM 675 C CA . HIS A 1 84 ? -2.192 -0.791 0.929 1.00 98.38 84 HIS A CA 1
ATOM 676 C C . HIS A 1 84 ? -0.903 -0.379 1.621 1.00 98.38 84 HIS A C 1
ATOM 678 O O . HIS A 1 84 ? -0.880 0.546 2.437 1.00 98.38 84 HIS A O 1
ATOM 684 N N . VAL A 1 85 ? 0.178 -1.094 1.331 1.00 97.00 85 VAL A N 1
ATOM 685 C CA . VAL A 1 85 ? 1.494 -0.795 1.900 1.00 97.00 85 VAL A CA 1
ATOM 686 C C . VAL A 1 85 ? 2.442 -0.413 0.780 1.00 97.00 85 VAL A C 1
ATOM 688 O O . VAL A 1 85 ? 2.828 -1.238 -0.056 1.00 97.00 85 VAL A O 1
ATOM 691 N N . THR A 1 86 ? 2.825 0.859 0.762 1.00 96.69 86 THR A N 1
ATOM 692 C CA . THR A 1 86 ? 3.608 1.424 -0.333 1.00 96.69 86 THR A CA 1
ATOM 693 C C . THR A 1 86 ? 4.294 2.723 0.069 1.00 96.69 86 THR A C 1
ATOM 695 O O . THR A 1 86 ? 3.985 3.313 1.095 1.00 96.69 86 THR A O 1
ATOM 698 N N . ARG A 1 87 ? 5.233 3.212 -0.739 1.00 95.69 87 ARG A N 1
ATOM 699 C CA . ARG A 1 87 ? 5.828 4.543 -0.521 1.00 95.69 87 ARG A CA 1
ATOM 700 C C . ARG A 1 87 ? 4.847 5.639 -0.919 1.00 95.69 87 ARG A C 1
ATOM 702 O O . ARG A 1 87 ? 4.113 5.461 -1.888 1.00 95.69 87 ARG A O 1
ATOM 709 N N . LEU A 1 88 ? 4.907 6.784 -0.245 1.00 96.69 88 LEU A N 1
ATOM 710 C CA . LEU A 1 88 ? 4.089 7.931 -0.619 1.00 96.69 88 LEU A CA 1
ATOM 711 C C . LEU A 1 88 ? 4.770 8.653 -1.779 1.00 96.69 88 LEU A C 1
ATOM 713 O O . LEU A 1 88 ? 5.588 9.543 -1.591 1.00 96.69 88 LEU A O 1
ATOM 717 N N . ILE A 1 89 ? 4.490 8.195 -2.994 1.00 94.75 89 ILE A N 1
ATOM 718 C CA . ILE A 1 89 ? 4.967 8.803 -4.236 1.00 94.75 89 ILE A CA 1
ATOM 719 C C . ILE A 1 89 ? 3.871 8.693 -5.292 1.00 94.75 89 ILE A C 1
ATOM 721 O O . ILE A 1 89 ? 3.106 7.726 -5.306 1.00 94.75 89 ILE A O 1
ATOM 725 N N . ILE A 1 90 ? 3.837 9.647 -6.223 1.00 93.69 90 ILE A N 1
ATOM 726 C CA . ILE A 1 90 ? 2.802 9.714 -7.265 1.00 93.69 90 ILE A CA 1
ATOM 727 C C . ILE A 1 90 ? 2.684 8.415 -8.073 1.00 93.69 90 ILE A C 1
ATOM 729 O O . ILE A 1 90 ? 1.589 7.997 -8.429 1.00 93.69 90 ILE A O 1
ATOM 733 N N . SER A 1 91 ? 3.796 7.708 -8.299 1.00 94.69 91 SER A N 1
ATOM 734 C CA . SER A 1 91 ? 3.783 6.492 -9.112 1.00 94.69 91 SER A CA 1
ATOM 735 C C . SER A 1 91 ? 2.939 5.357 -8.522 1.00 94.69 91 SER A C 1
ATOM 737 O O . SER A 1 91 ? 2.560 4.446 -9.255 1.00 94.69 91 SER A O 1
ATOM 739 N N . LYS A 1 92 ? 2.636 5.405 -7.218 1.00 96.25 92 LYS A N 1
ATOM 740 C CA . LYS A 1 92 ? 1.847 4.389 -6.505 1.00 96.25 92 LYS A CA 1
ATOM 741 C C . LYS A 1 92 ? 0.340 4.598 -6.607 1.00 96.25 92 LYS A C 1
ATOM 743 O O . LYS A 1 92 ? -0.406 3.732 -6.172 1.00 96.25 92 LYS A O 1
ATOM 748 N N . GLY A 1 93 ? -0.104 5.709 -7.197 1.00 95.75 93 GLY A N 1
ATOM 749 C CA . GLY A 1 93 ? -1.506 5.870 -7.569 1.00 95.75 93 GLY A CA 1
ATOM 750 C C . GLY A 1 93 ? -2.483 5.972 -6.399 1.00 95.75 93 GLY A C 1
ATOM 751 O O . GLY A 1 93 ? -3.647 5.654 -6.583 1.00 95.75 93 GLY A O 1
ATOM 752 N N . LEU A 1 94 ? -2.056 6.405 -5.205 1.00 96.69 94 LEU A N 1
ATOM 753 C CA . LEU A 1 94 ? -2.892 6.364 -3.991 1.00 96.69 94 LEU A CA 1
ATOM 754 C C . LEU A 1 94 ? -4.219 7.141 -4.085 1.00 96.69 94 LEU A C 1
ATOM 756 O O . LEU A 1 94 ? -5.158 6.843 -3.352 1.00 96.69 94 LEU A O 1
ATOM 760 N N . TRP A 1 95 ? -4.342 8.119 -4.988 1.00 95.62 95 TRP A N 1
ATOM 761 C CA . TRP A 1 95 ? -5.631 8.780 -5.236 1.00 95.62 95 TRP A CA 1
ATOM 762 C C . TRP A 1 95 ? -6.670 7.811 -5.815 1.00 95.62 95 TRP A C 1
ATOM 764 O O . TRP A 1 95 ? -7.860 7.951 -5.535 1.00 95.62 95 TRP A O 1
ATOM 774 N N . ARG A 1 96 ? -6.237 6.803 -6.583 1.00 96.25 96 ARG A N 1
ATOM 775 C CA . ARG A 1 96 ? -7.117 5.780 -7.157 1.00 96.25 96 ARG A CA 1
ATOM 776 C C . ARG A 1 96 ? -7.712 4.885 -6.083 1.00 96.25 96 ARG A C 1
ATOM 778 O O . ARG A 1 96 ? -8.868 4.503 -6.230 1.00 96.25 96 ARG A O 1
ATOM 785 N N . ASP A 1 97 ? -6.997 4.628 -4.986 1.00 97.44 97 ASP A N 1
ATOM 786 C CA . ASP A 1 97 ? -7.570 3.938 -3.824 1.00 97.44 97 ASP A CA 1
ATOM 787 C C . ASP A 1 97 ? -8.818 4.678 -3.340 1.00 97.44 97 ASP A C 1
ATOM 789 O O . ASP A 1 97 ? -9.885 4.084 -3.213 1.00 97.44 97 ASP A O 1
ATOM 793 N N . LEU A 1 98 ? -8.714 5.999 -3.146 1.00 97.56 98 LEU A N 1
ATOM 794 C CA . LEU A 1 98 ? -9.841 6.824 -2.706 1.00 97.56 98 LEU A CA 1
ATOM 795 C C . LEU A 1 98 ? -10.991 6.780 -3.719 1.00 97.56 98 LEU A C 1
ATOM 797 O O . LEU A 1 98 ? -12.139 6.609 -3.317 1.00 97.56 98 LEU A O 1
ATOM 801 N N . ARG A 1 99 ? -10.706 6.840 -5.028 1.00 95.06 99 ARG A N 1
ATOM 802 C CA . ARG A 1 99 ? -11.732 6.721 -6.084 1.00 95.06 99 ARG A CA 1
ATOM 803 C C . ARG A 1 99 ? -12.447 5.373 -6.068 1.00 95.06 99 ARG A C 1
ATOM 805 O O . ARG A 1 99 ? -13.668 5.320 -6.223 1.00 95.06 99 ARG A O 1
ATOM 812 N N . VAL A 1 100 ? -11.708 4.284 -5.877 1.00 95.56 100 VAL A N 1
ATOM 813 C CA . VAL A 1 100 ? -12.282 2.940 -5.747 1.00 95.56 100 VAL A CA 1
ATOM 814 C C . VAL A 1 100 ? -13.163 2.882 -4.499 1.00 95.56 100 VAL A C 1
ATOM 816 O O . VAL A 1 100 ? -14.327 2.481 -4.586 1.00 95.56 100 VAL A O 1
ATOM 819 N N . LEU A 1 101 ? -12.670 3.374 -3.361 1.00 97.81 101 LEU A N 1
ATOM 820 C CA . LEU A 1 101 ? -13.433 3.412 -2.115 1.00 97.81 101 LEU A CA 1
ATOM 821 C C . LEU A 1 101 ? -14.682 4.301 -2.203 1.00 97.81 101 LEU A C 1
ATOM 823 O O . LEU A 1 101 ? -15.700 3.949 -1.618 1.00 97.81 101 LEU A O 1
ATOM 827 N N . GLU A 1 102 ? -14.669 5.402 -2.962 1.00 96.19 102 GLU A N 1
ATOM 828 C CA . GLU A 1 102 ? -15.858 6.237 -3.215 1.00 96.19 102 GLU A CA 1
ATOM 829 C C . GLU A 1 102 ? -16.975 5.458 -3.922 1.00 96.19 102 GLU A C 1
ATOM 831 O O . GLU A 1 102 ? -18.163 5.699 -3.682 1.00 96.19 102 GLU A O 1
ATOM 836 N N . LYS A 1 103 ? -16.616 4.532 -4.818 1.00 94.69 103 LYS A N 1
ATOM 837 C CA . LYS A 1 103 ? -17.590 3.648 -5.473 1.00 94.69 103 LYS A CA 1
ATOM 838 C C . LYS A 1 103 ? -18.044 2.544 -4.527 1.00 94.69 103 LYS A C 1
ATOM 840 O O . LYS A 1 103 ? -19.246 2.297 -4.441 1.00 94.69 103 LYS A O 1
ATOM 845 N N . MET A 1 104 ? -17.113 1.933 -3.793 1.00 95.50 104 MET A N 1
ATOM 846 C CA . MET A 1 104 ? -17.420 0.864 -2.839 1.00 95.50 104 MET A CA 1
ATOM 847 C C . MET A 1 104 ? -18.279 1.348 -1.670 1.00 95.50 104 MET A C 1
ATOM 849 O O . MET A 1 104 ? -19.182 0.628 -1.268 1.00 95.50 104 MET A O 1
ATOM 853 N N . GLU A 1 105 ? -18.072 2.564 -1.154 1.00 96.88 105 GLU A N 1
ATOM 854 C CA . GLU A 1 105 ? -18.858 3.125 -0.042 1.00 96.88 105 GLU A CA 1
ATOM 855 C C . GLU A 1 105 ? -20.357 3.083 -0.325 1.00 96.88 105 GLU A C 1
ATOM 857 O O . GLU A 1 105 ? -21.137 2.723 0.558 1.00 96.88 105 GLU A O 1
ATOM 862 N N . LYS A 1 106 ? -20.754 3.387 -1.567 1.00 94.94 106 LYS A N 1
ATOM 863 C CA . LYS A 1 106 ? -22.162 3.399 -1.970 1.00 94.94 106 LYS A CA 1
ATOM 864 C C . LYS A 1 106 ? -22.780 2.014 -1.849 1.00 94.94 106 LYS A C 1
ATOM 866 O O . LYS A 1 106 ? -23.893 1.899 -1.345 1.00 94.94 106 LYS A O 1
ATOM 871 N N . GLU A 1 107 ? -22.042 0.993 -2.272 1.00 96.19 107 GLU A N 1
ATOM 872 C CA . GLU A 1 107 ? -22.470 -0.404 -2.216 1.00 96.19 107 GLU A CA 1
ATOM 873 C C . GLU A 1 107 ? -22.416 -0.962 -0.786 1.00 96.19 107 GLU A C 1
ATOM 875 O O . GLU A 1 107 ? -23.311 -1.657 -0.317 1.00 96.19 107 GLU A O 1
ATOM 880 N N . PHE A 1 108 ? -21.400 -0.586 -0.018 1.00 97.19 108 PHE A N 1
ATOM 881 C CA . PHE A 1 108 ? -21.304 -0.952 1.393 1.00 97.19 108 PHE A CA 1
ATOM 882 C C . PHE A 1 108 ? -22.474 -0.380 2.191 1.00 97.19 108 PHE A C 1
ATOM 884 O O . PHE A 1 108 ? -23.028 -1.045 3.066 1.00 97.19 108 PHE A O 1
ATOM 891 N N . ARG A 1 109 ? -22.914 0.830 1.843 1.00 95.75 109 ARG A N 1
ATOM 892 C CA . ARG A 1 109 ? -24.082 1.456 2.450 1.00 95.75 109 ARG A CA 1
ATOM 893 C C . ARG A 1 109 ? -25.389 0.755 2.083 1.00 95.75 109 ARG A C 1
ATOM 895 O O . ARG A 1 109 ? -26.225 0.598 2.969 1.00 95.75 109 ARG A O 1
ATOM 902 N N . THR A 1 110 ? -25.586 0.332 0.830 1.00 96.44 110 THR A N 1
ATOM 903 C CA . THR A 1 110 ? -26.800 -0.412 0.429 1.00 96.44 110 THR A CA 1
ATOM 904 C C . THR A 1 110 ? -26.884 -1.772 1.116 1.00 96.44 110 THR A C 1
ATOM 906 O O . THR A 1 110 ? -27.978 -2.201 1.476 1.00 96.44 110 THR A O 1
ATOM 909 N N . GLN A 1 111 ? -25.742 -2.415 1.364 1.00 97.25 111 GLN A N 1
ATOM 910 C CA . GLN A 1 111 ? -25.666 -3.721 2.023 1.00 97.25 111 GLN A CA 1
ATOM 911 C C . GLN A 1 111 ? -25.560 -3.652 3.555 1.00 97.25 111 GLN A C 1
ATOM 913 O O . GLN A 1 111 ? -25.556 -4.690 4.215 1.00 97.25 111 GLN A O 1
ATOM 918 N N . GLY A 1 112 ? -25.439 -2.455 4.139 1.00 97.12 112 GLY A N 1
ATOM 919 C CA . GLY A 1 112 ? -25.207 -2.296 5.578 1.00 97.12 112 GLY A CA 1
ATOM 920 C C . GLY A 1 112 ? -23.881 -2.907 6.052 1.00 97.12 112 GLY A C 1
ATOM 921 O O . GLY A 1 112 ? -23.789 -3.354 7.191 1.00 97.12 112 GLY A O 1
ATOM 922 N N . LYS A 1 113 ? -22.871 -2.954 5.177 1.00 98.31 113 LYS A N 1
ATOM 923 C CA . LYS A 1 113 ? -21.528 -3.484 5.445 1.00 98.31 113 LYS A CA 1
ATOM 924 C C . LYS A 1 113 ? -20.534 -2.378 5.726 1.00 98.31 113 LYS A C 1
ATOM 926 O O . LYS A 1 113 ? -20.721 -1.256 5.266 1.00 98.31 113 LYS A O 1
ATOM 931 N N . THR A 1 114 ? -19.478 -2.690 6.465 1.00 98.69 114 THR A N 1
ATOM 932 C CA . THR A 1 114 ? -18.439 -1.735 6.861 1.00 98.69 114 THR A CA 1
ATOM 933 C C . THR A 1 114 ? -17.041 -2.196 6.458 1.00 98.69 114 THR A C 1
ATOM 935 O O . THR A 1 114 ? -16.761 -3.393 6.411 1.00 98.69 114 THR A O 1
ATOM 938 N N . ALA A 1 115 ? -16.148 -1.253 6.169 1.00 98.69 115 ALA A N 1
ATOM 939 C CA . ALA A 1 115 ? -14.744 -1.543 5.898 1.00 98.69 115 ALA A CA 1
ATOM 940 C C . ALA A 1 115 ? -13.801 -0.497 6.486 1.00 98.69 115 ALA A C 1
ATOM 942 O O . ALA A 1 115 ? -14.146 0.679 6.626 1.00 98.69 115 ALA A O 1
ATOM 943 N N . VAL A 1 116 ? -12.566 -0.923 6.731 1.00 98.88 116 VAL A N 1
ATOM 944 C CA . VAL A 1 116 ? -11.437 -0.030 6.997 1.00 98.88 116 VAL A CA 1
ATOM 945 C C . VAL A 1 116 ? -10.329 -0.285 5.981 1.00 98.88 116 VAL A C 1
ATOM 947 O O . VAL A 1 116 ? -10.029 -1.436 5.688 1.00 98.88 116 VAL A O 1
ATOM 950 N N . LEU A 1 117 ? -9.709 0.773 5.461 1.00 98.88 117 LEU A N 1
ATOM 951 C CA . LEU A 1 117 ? -8.431 0.709 4.756 1.00 98.88 117 LEU A CA 1
ATOM 952 C C . LEU A 1 117 ? -7.319 1.141 5.713 1.00 98.88 117 LEU A C 1
ATOM 954 O O . LEU A 1 117 ? -7.268 2.306 6.106 1.00 98.88 117 LEU A O 1
ATOM 958 N N . PHE A 1 118 ? -6.408 0.229 6.047 1.00 98.88 118 PHE A N 1
ATOM 959 C CA . PHE A 1 118 ? -5.128 0.580 6.660 1.00 98.88 118 PHE A CA 1
ATOM 960 C C . PHE A 1 118 ? -4.115 0.906 5.561 1.00 98.88 118 PHE A C 1
ATOM 962 O O . PHE A 1 118 ? -3.618 0.019 4.864 1.00 98.88 118 PHE A O 1
ATOM 969 N N . LEU A 1 119 ? -3.813 2.194 5.409 1.00 98.62 119 LEU A N 1
ATOM 970 C CA . LEU A 1 119 ? -2.874 2.697 4.413 1.00 98.62 119 LEU A CA 1
ATOM 971 C C . LEU A 1 119 ? -1.541 3.020 5.085 1.00 98.62 119 LEU A C 1
ATOM 973 O O . LEU A 1 119 ? -1.430 4.020 5.792 1.00 98.62 119 LEU A O 1
ATOM 977 N N . LEU A 1 120 ? -0.534 2.175 4.864 1.00 97.88 120 LEU A N 1
ATOM 978 C CA . LEU A 1 120 ? 0.819 2.391 5.377 1.00 97.88 120 LEU A CA 1
ATOM 979 C C . LEU A 1 120 ? 1.647 3.027 4.277 1.00 97.88 120 LEU A C 1
ATOM 981 O O . LEU A 1 120 ? 2.048 2.357 3.318 1.00 97.88 120 LEU A O 1
ATOM 985 N N . SER A 1 121 ? 1.901 4.323 4.414 1.00 97.56 121 SER A N 1
ATOM 986 C CA . SER A 1 121 ? 2.664 5.045 3.411 1.00 97.56 121 SER A CA 1
ATOM 987 C C . SER A 1 121 ? 3.412 6.228 3.978 1.00 97.56 121 SER A C 1
ATOM 989 O O . SER A 1 121 ? 2.934 6.898 4.877 1.00 97.56 121 SER A O 1
ATOM 991 N N . THR A 1 122 ? 4.604 6.485 3.456 1.00 96.88 122 THR A N 1
ATOM 992 C CA . THR A 1 122 ? 5.422 7.622 3.874 1.00 96.88 122 THR A CA 1
ATOM 993 C C . THR A 1 122 ? 6.394 8.019 2.777 1.00 96.88 122 THR A C 1
ATOM 995 O O . THR A 1 122 ? 6.812 7.177 1.970 1.00 96.88 122 THR A O 1
ATOM 998 N N . GLU A 1 123 ? 6.738 9.303 2.737 1.00 94.31 123 GLU A N 1
ATOM 999 C CA . GLU A 1 123 ? 7.832 9.843 1.921 1.00 94.31 123 GLU A CA 1
ATOM 1000 C C . GLU A 1 123 ? 9.105 10.093 2.750 1.00 94.31 123 GLU A C 1
ATOM 1002 O O . GLU A 1 123 ? 10.150 10.433 2.196 1.00 94.31 123 GLU A O 1
ATOM 1007 N N . VAL A 1 124 ? 9.037 9.871 4.069 1.00 94.44 124 VAL A N 1
ATOM 1008 C CA . VAL A 1 124 ? 10.129 10.065 5.031 1.00 94.44 124 VAL A CA 1
ATOM 1009 C C . VAL A 1 124 ? 10.488 8.758 5.753 1.00 94.44 124 VAL A C 1
ATOM 1011 O O . VAL A 1 124 ? 9.975 7.680 5.454 1.00 94.44 124 VAL A O 1
ATOM 1014 N N . SER A 1 125 ? 11.445 8.817 6.681 1.00 91.12 125 SER A N 1
ATOM 1015 C CA . SER A 1 125 ? 11.816 7.674 7.516 1.00 91.12 125 SER A CA 1
ATOM 1016 C C . SER A 1 125 ? 10.796 7.415 8.632 1.00 91.12 125 SER A C 1
ATOM 1018 O O . SER A 1 125 ? 9.988 8.269 8.991 1.00 91.12 125 SER A O 1
ATOM 1020 N N . ARG A 1 126 ? 10.858 6.211 9.217 1.00 92.88 126 ARG A N 1
ATOM 1021 C CA . ARG A 1 126 ? 10.055 5.832 10.390 1.00 92.88 126 ARG A CA 1
ATOM 1022 C C . ARG A 1 126 ? 10.281 6.828 11.537 1.00 92.88 126 ARG A C 1
ATOM 1024 O O . ARG A 1 126 ? 11.424 7.180 11.836 1.00 92.88 126 ARG A O 1
ATOM 1031 N N . ARG A 1 127 ? 9.196 7.229 12.204 1.00 95.38 127 ARG A N 1
ATOM 1032 C CA . ARG A 1 127 ? 9.231 8.115 13.377 1.00 95.38 127 ARG A CA 1
ATOM 1033 C C . ARG A 1 127 ? 9.724 7.351 14.600 1.00 95.38 127 ARG A C 1
ATOM 1035 O O . ARG A 1 127 ? 9.572 6.129 14.701 1.00 95.38 127 ARG A O 1
ATOM 1042 N N . ASN A 1 128 ? 10.303 8.064 15.563 1.00 96.31 128 ASN A N 1
ATOM 1043 C CA . ASN A 1 128 ? 10.721 7.426 16.807 1.00 96.31 128 ASN A CA 1
ATOM 1044 C C . ASN A 1 128 ? 9.497 6.948 17.588 1.00 96.31 128 ASN A C 1
ATOM 1046 O O . ASN A 1 128 ? 8.493 7.648 17.673 1.00 96.31 128 ASN A O 1
ATOM 1050 N N . SER A 1 129 ? 9.607 5.802 18.258 1.00 96.50 129 SER A N 1
ATOM 1051 C CA . SER A 1 129 ? 8.505 5.264 19.065 1.00 96.50 129 SER A CA 1
ATOM 1052 C C . SER A 1 129 ? 8.016 6.237 20.138 1.00 96.50 129 SER A C 1
ATOM 1054 O O . SER A 1 129 ? 6.822 6.301 20.395 1.00 96.50 129 SER A O 1
ATOM 1056 N N . ARG A 1 130 ? 8.915 7.028 20.742 1.00 97.62 130 ARG A N 1
ATOM 1057 C CA . ARG A 1 130 ? 8.526 8.060 21.715 1.00 97.62 130 ARG A CA 1
ATOM 1058 C C . ARG A 1 130 ? 7.606 9.109 21.091 1.00 97.62 130 ARG A C 1
ATOM 1060 O O . ARG A 1 130 ? 6.638 9.503 21.730 1.00 97.62 130 ARG A O 1
ATOM 1067 N N . ASP A 1 131 ? 7.899 9.525 19.862 1.00 97.81 131 ASP A N 1
ATOM 1068 C CA . ASP A 1 131 ? 7.062 10.476 19.138 1.00 97.81 131 ASP A CA 1
ATOM 1069 C C . ASP A 1 131 ? 5.699 9.845 18.853 1.00 97.81 131 ASP A C 1
ATOM 1071 O O . ASP A 1 131 ? 4.693 10.465 19.156 1.00 97.81 131 ASP A O 1
ATOM 1075 N N . ILE A 1 132 ? 5.645 8.580 18.420 1.00 98.00 132 ILE A N 1
ATOM 1076 C CA . ILE A 1 132 ? 4.377 7.854 18.222 1.00 98.00 132 ILE A CA 1
ATOM 1077 C C . ILE A 1 132 ? 3.489 7.881 19.467 1.00 98.00 132 ILE A C 1
ATOM 1079 O O . ILE A 1 132 ? 2.334 8.288 19.375 1.00 98.00 132 ILE A O 1
ATOM 1083 N N . TYR A 1 133 ? 4.019 7.502 20.632 1.00 98.19 133 TYR A N 1
ATOM 1084 C CA . TYR A 1 133 ? 3.231 7.515 21.868 1.00 98.19 133 TYR A CA 1
ATOM 1085 C C . TYR A 1 133 ? 2.794 8.929 22.265 1.00 98.19 133 TYR A C 1
ATOM 1087 O O . TYR A 1 133 ? 1.662 9.112 22.700 1.00 98.19 133 TYR A O 1
ATOM 1095 N N . ASN A 1 134 ? 3.656 9.935 22.076 1.00 98.31 134 ASN A N 1
ATOM 1096 C CA . ASN A 1 134 ? 3.298 11.329 22.340 1.00 98.31 134 ASN A CA 1
ATOM 1097 C C . ASN A 1 134 ? 2.187 11.819 21.396 1.00 98.31 134 ASN A C 1
ATOM 1099 O O . ASN A 1 134 ? 1.278 12.520 21.834 1.00 98.31 134 ASN A O 1
ATOM 1103 N N . MET A 1 135 ? 2.258 11.484 20.106 1.00 98.44 135 MET A N 1
ATOM 1104 C CA . MET A 1 135 ? 1.256 11.865 19.108 1.00 98.44 135 MET A CA 1
ATOM 1105 C C . MET A 1 135 ? -0.084 11.178 19.386 1.00 98.44 135 MET A C 1
ATOM 1107 O O . MET A 1 135 ? -1.119 11.844 19.393 1.00 98.44 135 MET A O 1
ATOM 1111 N N . GLU A 1 136 ? -0.062 9.881 19.708 1.00 98.44 136 GLU A N 1
ATOM 1112 C CA . GLU A 1 136 ? -1.252 9.132 20.119 1.00 98.44 136 GLU A CA 1
ATOM 1113 C C . GLU A 1 136 ? -1.897 9.763 21.359 1.00 98.44 136 GLU A C 1
ATOM 1115 O O . GLU A 1 136 ? -3.086 10.057 21.336 1.00 98.44 136 GLU A O 1
ATOM 1120 N N . SER A 1 137 ? -1.128 10.058 22.413 1.00 97.94 137 SER A N 1
ATOM 1121 C CA . SER A 1 137 ? -1.691 10.621 23.648 1.00 97.94 137 SER A CA 1
ATOM 1122 C C . SER A 1 137 ? -2.149 12.077 23.524 1.00 97.94 137 SER A C 1
ATOM 1124 O O . SER A 1 137 ? -2.945 12.537 24.337 1.00 97.94 137 SER A O 1
ATOM 1126 N N . THR A 1 138 ? -1.592 12.839 22.577 1.00 98.00 138 THR A N 1
ATOM 1127 C CA . THR A 1 138 ? -1.853 14.285 22.458 1.00 98.00 138 THR A CA 1
ATOM 1128 C C . THR A 1 138 ? -3.000 14.594 21.503 1.00 98.00 138 THR A C 1
ATOM 1130 O O . THR A 1 138 ? -3.680 15.607 21.678 1.00 98.00 138 THR A O 1
ATOM 1133 N N . TYR A 1 139 ? -3.184 13.787 20.457 1.00 97.81 139 TYR A N 1
ATOM 1134 C CA . TYR A 1 139 ? -4.200 14.040 19.434 1.00 97.81 139 TYR A CA 1
ATOM 1135 C C . TYR A 1 139 ? -4.671 12.775 18.710 1.00 97.81 139 TYR A C 1
ATOM 1137 O O . TYR A 1 139 ? -5.123 12.859 17.575 1.00 97.81 139 TYR A O 1
ATOM 1145 N N . ASP A 1 140 ? -4.585 11.608 19.345 1.00 97.75 140 ASP A N 1
ATOM 1146 C CA . ASP A 1 140 ? -5.161 10.363 18.835 1.00 97.75 140 ASP A CA 1
ATOM 1147 C C . ASP A 1 140 ? -4.593 9.896 17.484 1.00 97.75 140 ASP A C 1
ATOM 1149 O O . ASP A 1 140 ? -5.294 9.230 16.715 1.00 97.75 140 ASP A O 1
ATOM 1153 N N . TRP A 1 141 ? -3.315 10.157 17.192 1.00 98.50 141 TRP A N 1
ATOM 1154 C CA . TRP A 1 141 ? -2.627 9.526 16.053 1.00 98.50 141 TRP A CA 1
ATOM 1155 C C . TRP A 1 141 ? -2.806 7.989 16.079 1.00 98.50 141 TRP A C 1
ATOM 1157 O O . TRP A 1 141 ? -2.713 7.399 17.165 1.00 98.50 141 TRP A O 1
ATOM 1167 N N . PRO A 1 142 ? -3.077 7.305 14.943 1.00 98.12 142 PRO A N 1
ATOM 1168 C CA . PRO A 1 142 ? -3.162 7.808 13.561 1.00 98.12 142 PRO A CA 1
ATOM 1169 C C . PRO A 1 142 ? -4.591 8.177 13.100 1.00 98.12 142 PRO A C 1
ATOM 1171 O O . PRO A 1 142 ? -4.876 8.222 11.906 1.00 98.12 142 PRO A O 1
ATOM 1174 N N . VAL A 1 143 ? -5.542 8.385 14.017 1.00 98.25 143 VAL A N 1
ATOM 1175 C CA . VAL A 1 143 ? -6.912 8.803 13.651 1.00 98.25 143 VAL A CA 1
ATOM 1176 C C . VAL A 1 143 ? -6.916 10.260 13.197 1.00 98.25 143 VAL A C 1
ATOM 1178 O O . VAL A 1 143 ? -7.545 10.607 12.194 1.00 98.25 143 VAL A O 1
ATOM 1181 N N . ALA A 1 144 ? -6.180 11.104 13.915 1.00 97.88 144 ALA A N 1
ATOM 1182 C CA . ALA A 1 144 ? -5.924 12.481 13.539 1.00 97.88 144 ALA A CA 1
ATOM 1183 C C . ALA A 1 144 ? -4.422 12.729 13.402 1.00 97.88 144 ALA A C 1
ATOM 1185 O O . ALA A 1 144 ? -3.608 12.127 14.103 1.00 97.88 144 ALA A O 1
ATOM 1186 N N . HIS A 1 145 ? -4.082 13.637 12.493 1.00 98.50 145 HIS A N 1
ATOM 1187 C CA . HIS A 1 145 ? -2.713 14.061 12.252 1.00 98.50 145 HIS A CA 1
ATOM 1188 C C . HIS A 1 145 ? -2.558 15.576 12.386 1.00 98.50 145 HIS A C 1
ATOM 1190 O O . HIS A 1 145 ? -3.531 16.332 12.291 1.00 98.50 145 HIS A O 1
ATOM 1196 N N . ARG A 1 146 ? -1.316 16.022 12.578 1.00 97.88 146 ARG A N 1
ATOM 1197 C CA . ARG A 1 146 ? -0.906 17.427 12.579 1.00 97.88 146 ARG A CA 1
ATOM 1198 C C . ARG A 1 146 ? 0.167 17.674 11.527 1.00 97.88 146 ARG A C 1
ATOM 1200 O O . ARG A 1 146 ? 1.042 16.848 11.291 1.00 97.88 146 ARG A O 1
ATOM 1207 N N . GLU A 1 147 ? 0.100 18.839 10.901 1.00 97.25 147 GLU A N 1
ATOM 1208 C CA . GLU A 1 147 ? 1.136 19.267 9.970 1.00 97.25 147 GLU A CA 1
ATOM 1209 C C . GLU A 1 147 ? 2.442 19.578 10.714 1.00 97.25 147 GLU A C 1
ATOM 1211 O O . GLU A 1 147 ? 2.434 20.214 11.772 1.00 97.25 147 GLU A O 1
ATOM 1216 N N . GLY A 1 148 ? 3.564 19.140 10.143 1.00 95.81 148 GLY A N 1
ATOM 1217 C CA . GLY A 1 148 ? 4.899 19.371 10.674 1.00 95.81 148 GLY A CA 1
ATOM 1218 C C . GLY A 1 148 ? 5.466 18.191 11.461 1.00 95.81 148 GLY A C 1
ATOM 1219 O O . GLY A 1 148 ? 4.761 17.312 11.959 1.00 95.81 148 GLY A O 1
ATOM 1220 N N . TRP A 1 149 ? 6.793 18.189 11.590 1.00 94.88 149 TRP A N 1
ATOM 1221 C CA . TRP A 1 149 ? 7.524 17.163 12.330 1.00 94.88 149 TRP A CA 1
ATOM 1222 C C . TRP A 1 149 ? 7.139 17.183 13.826 1.00 94.88 149 TRP A C 1
ATOM 1224 O O . TRP A 1 149 ? 7.075 18.266 14.414 1.00 94.88 149 TRP A O 1
ATOM 1234 N N . PRO A 1 150 ? 6.918 16.027 14.480 1.00 96.00 150 PRO A N 1
ATOM 1235 C CA . PRO A 1 150 ? 7.233 14.676 14.017 1.00 96.00 150 PRO A CA 1
ATOM 1236 C C . PRO A 1 150 ? 6.163 13.984 13.174 1.00 96.00 150 PRO A C 1
ATOM 1238 O O . PRO A 1 150 ? 6.410 12.858 12.771 1.00 96.00 150 PRO A O 1
ATOM 1241 N N . ASP A 1 151 ? 5.007 14.588 12.909 1.00 97.81 151 ASP A N 1
ATOM 1242 C CA . ASP A 1 151 ? 3.894 13.907 12.245 1.00 97.81 151 ASP A CA 1
ATOM 1243 C C . ASP A 1 151 ? 3.958 14.037 10.725 1.00 97.81 151 ASP A C 1
ATOM 1245 O O . ASP A 1 151 ? 4.696 13.279 10.110 1.00 97.81 151 ASP A O 1
ATOM 1249 N N . LEU A 1 152 ? 3.236 14.959 10.089 1.00 98.12 152 LEU A N 1
ATOM 1250 C CA . LEU A 1 152 ? 3.191 15.012 8.627 1.00 98.12 152 LEU A CA 1
ATOM 1251 C C . LEU A 1 152 ? 4.350 15.832 8.046 1.00 98.12 152 LEU A C 1
ATOM 1253 O O . LEU A 1 152 ? 4.586 16.982 8.421 1.00 98.12 152 LEU A O 1
ATOM 1257 N N . SER A 1 153 ? 5.026 15.255 7.059 1.00 96.62 153 SER A N 1
ATOM 1258 C CA . SER A 1 153 ? 5.764 16.003 6.034 1.00 96.62 153 SER A CA 1
ATOM 1259 C C . SER A 1 153 ? 4.808 16.722 5.067 1.00 96.62 153 SER A C 1
ATOM 1261 O O . SER A 1 153 ? 3.591 16.543 5.128 1.00 96.62 153 SER A O 1
ATOM 1263 N N . GLY A 1 154 ? 5.344 17.554 4.168 1.00 94.75 154 GLY A N 1
ATOM 1264 C CA . GLY A 1 154 ? 4.526 18.348 3.243 1.00 94.75 154 GLY A CA 1
ATOM 1265 C C . GLY A 1 154 ? 3.687 17.502 2.275 1.00 94.75 154 GLY A C 1
ATOM 1266 O O . GLY A 1 154 ? 2.501 17.778 2.093 1.00 94.75 154 GLY A O 1
ATOM 1267 N N . GLY A 1 155 ? 4.260 16.448 1.684 1.00 94.31 155 GLY A N 1
ATOM 1268 C CA . GLY A 1 155 ? 3.525 15.540 0.802 1.00 94.31 155 GLY A CA 1
ATOM 1269 C C . GLY A 1 155 ? 2.531 14.665 1.565 1.00 94.31 155 GLY A C 1
ATOM 1270 O O . GLY A 1 155 ? 1.409 14.461 1.099 1.00 94.31 155 GLY A O 1
ATOM 1271 N N . GLU A 1 156 ? 2.886 14.222 2.777 1.00 98.00 156 GLU A N 1
ATOM 1272 C CA . GLU A 1 156 ? 1.956 13.517 3.673 1.00 98.00 156 GLU A CA 1
ATOM 1273 C C . GLU A 1 156 ? 0.759 14.396 4.061 1.00 98.00 156 GLU A C 1
ATOM 1275 O O . GLU A 1 156 ? -0.367 13.906 4.050 1.00 98.00 156 GLU A O 1
ATOM 1280 N N . ALA A 1 157 ? 0.965 15.688 4.338 1.00 97.88 157 ALA A N 1
ATOM 1281 C CA . ALA A 1 157 ? -0.109 16.634 4.650 1.00 97.88 157 ALA A CA 1
ATOM 1282 C C . ALA A 1 157 ? -1.044 16.890 3.463 1.00 97.88 157 ALA A C 1
ATOM 1284 O O . ALA A 1 157 ? -2.273 16.866 3.618 1.00 97.88 157 ALA A O 1
ATOM 1285 N N . ALA A 1 158 ? -0.477 17.060 2.266 1.00 96.12 158 ALA A N 1
ATOM 1286 C CA . ALA A 1 158 ? -1.255 17.216 1.041 1.00 96.12 158 ALA A CA 1
ATOM 1287 C C . ALA A 1 158 ? -2.157 15.998 0.791 1.00 96.12 158 ALA A C 1
ATOM 1289 O O . ALA A 1 158 ? -3.349 16.142 0.518 1.00 96.12 158 ALA A O 1
ATOM 1290 N N . PHE A 1 159 ? -1.614 14.789 0.942 1.00 97.50 159 PHE A N 1
ATOM 1291 C CA . PHE A 1 159 ? -2.382 13.568 0.734 1.00 97.50 159 PHE A CA 1
ATOM 1292 C C . PHE A 1 159 ? -3.383 13.287 1.867 1.00 97.50 159 PHE A C 1
ATOM 1294 O O . PHE A 1 159 ? -4.521 12.895 1.604 1.00 97.50 159 PHE A O 1
ATOM 1301 N N . TYR A 1 160 ? -3.015 13.553 3.124 1.00 98.25 160 TYR A N 1
ATOM 1302 C CA . TYR A 1 160 ? -3.917 13.384 4.264 1.00 98.25 160 TYR A CA 1
ATOM 1303 C C . TYR A 1 160 ? -5.162 14.275 4.162 1.00 98.25 160 TYR A C 1
ATOM 1305 O O . TYR A 1 160 ? -6.248 13.844 4.541 1.00 98.25 160 TYR A O 1
ATOM 1313 N N . SER A 1 161 ? -5.049 15.463 3.563 1.00 98.00 161 SER A N 1
ATOM 1314 C CA . SER A 1 161 ? -6.205 16.334 3.301 1.00 98.00 161 SER A CA 1
ATOM 1315 C C . SER A 1 161 ? -7.272 15.641 2.438 1.00 98.00 161 SER A C 1
ATOM 1317 O O . SER A 1 161 ? -8.463 15.710 2.747 1.00 98.00 161 SER A O 1
ATOM 1319 N N . ALA A 1 162 ? -6.859 14.887 1.411 1.00 97.75 162 ALA A N 1
ATOM 1320 C CA . ALA A 1 162 ? -7.775 14.094 0.585 1.00 97.75 162 ALA A CA 1
ATOM 1321 C C . ALA A 1 162 ? -8.411 12.931 1.373 1.00 97.75 162 ALA A C 1
ATOM 1323 O O . ALA A 1 162 ? -9.596 12.633 1.210 1.00 97.75 162 ALA A O 1
ATOM 1324 N N . ILE A 1 163 ? -7.652 12.303 2.278 1.00 98.50 163 ILE A N 1
ATOM 1325 C CA . ILE A 1 163 ? -8.171 11.270 3.188 1.00 98.50 163 ILE A CA 1
ATOM 1326 C C . ILE A 1 163 ? -9.216 11.852 4.142 1.00 98.50 163 ILE A C 1
ATOM 1328 O O . ILE A 1 163 ? -10.258 11.231 4.357 1.00 98.50 163 ILE A O 1
ATOM 1332 N N . GLN A 1 164 ? -8.971 13.035 4.707 1.00 98.38 164 GLN A N 1
ATOM 1333 C CA . GLN A 1 164 ? -9.930 13.711 5.578 1.00 98.38 164 GLN A CA 1
ATOM 1334 C C . GLN A 1 164 ? -11.221 14.041 4.829 1.00 98.38 164 GLN A C 1
ATOM 1336 O O . GLN A 1 164 ? -12.307 13.771 5.343 1.00 98.38 164 GLN A O 1
ATOM 1341 N N . GLU A 1 165 ? -11.116 14.552 3.601 1.00 98.38 165 GLU A N 1
ATOM 1342 C CA . GLU A 1 165 ? -12.277 14.816 2.751 1.00 98.38 165 GLU A CA 1
ATOM 1343 C C . GLU A 1 165 ? -13.085 13.536 2.483 1.00 98.38 165 GLU A C 1
ATOM 1345 O O . GLU A 1 165 ? -14.309 13.524 2.659 1.00 98.38 165 GLU A O 1
ATOM 1350 N N . PHE A 1 166 ? -12.414 12.438 2.121 1.00 98.38 166 PHE A N 1
ATOM 1351 C CA . PHE A 1 166 ? -13.059 11.139 1.938 1.00 98.38 166 PHE A CA 1
ATOM 1352 C C . PHE A 1 166 ? -13.736 10.654 3.229 1.00 98.38 166 PHE A C 1
ATOM 1354 O O . PHE A 1 166 ? -14.910 10.279 3.222 1.00 98.38 166 PHE A O 1
ATOM 1361 N N . ASN A 1 167 ? -13.023 10.681 4.358 1.00 98.44 167 ASN A N 1
ATOM 1362 C CA . ASN A 1 167 ? -13.527 10.227 5.654 1.00 98.44 167 ASN A CA 1
ATOM 1363 C C . ASN A 1 167 ? -14.691 11.084 6.172 1.00 98.44 167 ASN A C 1
ATOM 1365 O O . ASN A 1 167 ? -15.555 10.554 6.868 1.00 98.44 167 ASN A O 1
ATOM 1369 N N . ALA A 1 168 ? -14.754 12.371 5.830 1.00 98.00 168 ALA A N 1
ATOM 1370 C CA . ALA A 1 168 ? -15.873 13.240 6.190 1.00 98.00 168 ALA A CA 1
ATOM 1371 C C . ALA A 1 168 ? -17.150 12.915 5.393 1.00 98.00 168 ALA A C 1
ATOM 1373 O O . ALA A 1 168 ? -18.257 13.042 5.916 1.00 98.00 168 ALA A O 1
ATOM 1374 N N . LYS A 1 169 ? -17.008 12.481 4.132 1.00 96.88 169 LYS A N 1
ATOM 1375 C CA . LYS A 1 169 ? -18.138 12.150 3.243 1.00 96.88 169 LYS A CA 1
ATOM 1376 C C . LYS A 1 169 ? -18.617 10.705 3.385 1.00 96.88 169 LYS A C 1
ATOM 1378 O O . LYS A 1 169 ? -19.803 10.429 3.202 1.00 96.88 169 LYS A O 1
ATOM 1383 N N . SER A 1 170 ? -17.706 9.784 3.678 1.00 97.06 170 SER A N 1
ATOM 1384 C CA . SER A 1 170 ? -17.996 8.356 3.803 1.00 97.06 170 SER A CA 1
ATOM 1385 C C . SER A 1 170 ? -18.713 8.031 5.111 1.00 97.06 170 SER A C 1
ATOM 1387 O O . SER A 1 170 ? -18.484 8.662 6.145 1.00 97.06 170 SER A O 1
ATOM 1389 N N . ARG A 1 171 ? -19.569 7.006 5.105 1.00 95.06 171 ARG A N 1
ATOM 1390 C CA . ARG A 1 171 ? -20.188 6.489 6.340 1.00 95.06 171 ARG A CA 1
ATOM 1391 C C . ARG A 1 171 ? -19.655 5.119 6.723 1.00 95.06 171 ARG A C 1
ATOM 1393 O O . ARG A 1 171 ? -19.220 4.928 7.851 1.00 95.06 171 ARG A O 1
ATOM 1400 N N . ASN A 1 172 ? -19.655 4.204 5.763 1.00 98.00 172 ASN A N 1
ATOM 1401 C CA . ASN A 1 172 ? -19.420 2.783 6.000 1.00 98.00 172 ASN A CA 1
ATOM 1402 C C . ASN A 1 172 ? -17.972 2.344 5.752 1.00 98.00 172 ASN A C 1
ATOM 1404 O O . ASN A 1 172 ? -17.599 1.234 6.111 1.00 98.00 172 ASN A O 1
ATOM 1408 N N . VAL A 1 173 ? -17.163 3.196 5.129 1.00 98.44 173 VAL A N 1
ATOM 1409 C CA . VAL A 1 173 ? -15.772 2.899 4.790 1.00 98.44 173 VAL A CA 1
ATOM 1410 C C . VAL A 1 173 ? -14.896 3.998 5.366 1.00 98.44 173 VAL A C 1
ATO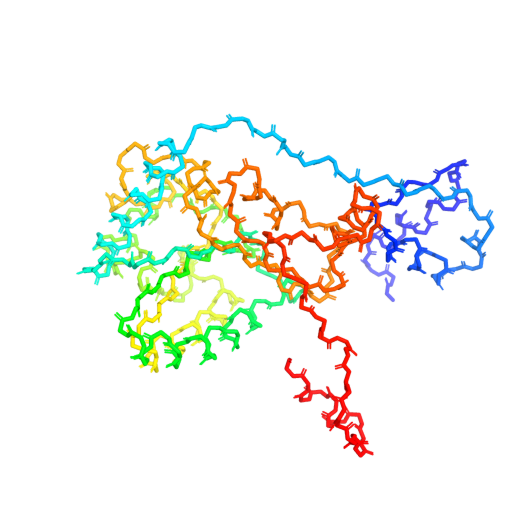M 1412 O O . VAL A 1 173 ? -15.202 5.169 5.162 1.00 98.44 173 VAL A O 1
ATOM 1415 N N . LYS A 1 174 ? -13.826 3.646 6.080 1.00 98.62 174 LYS A N 1
ATOM 1416 C CA . LYS A 1 174 ? -12.856 4.614 6.619 1.00 98.62 174 LYS A CA 1
ATOM 1417 C C . LYS A 1 174 ? -11.442 4.283 6.186 1.00 98.62 174 LYS A C 1
ATOM 1419 O O . LYS A 1 174 ? -11.096 3.118 6.046 1.00 98.62 174 LYS A O 1
ATOM 1424 N N . VAL A 1 175 ? -10.621 5.310 6.012 1.00 98.81 175 VAL A N 1
ATOM 1425 C CA . VAL A 1 175 ? -9.186 5.172 5.752 1.00 98.81 175 VAL A CA 1
ATOM 1426 C C . VAL A 1 175 ? -8.421 5.608 6.997 1.00 98.81 175 VAL A C 1
ATOM 1428 O O . VAL A 1 175 ? -8.625 6.720 7.485 1.00 98.81 175 VAL A O 1
ATOM 1431 N N . ILE A 1 176 ? -7.542 4.745 7.499 1.00 98.81 176 ILE A N 1
ATOM 1432 C CA . ILE A 1 176 ? -6.568 5.062 8.544 1.00 98.81 176 ILE A CA 1
ATOM 1433 C C . ILE A 1 176 ? -5.207 5.220 7.878 1.00 98.81 176 ILE A C 1
ATOM 1435 O O . ILE A 1 176 ? -4.658 4.256 7.336 1.00 98.81 176 ILE A O 1
ATOM 1439 N N . PHE A 1 177 ? -4.674 6.440 7.918 1.00 98.75 177 PHE A N 1
ATOM 1440 C CA . PHE A 1 177 ? -3.375 6.750 7.343 1.00 98.75 177 PHE A CA 1
ATOM 1441 C C . PHE A 1 177 ? -2.277 6.519 8.375 1.00 98.75 177 PHE A C 1
ATOM 1443 O O . PHE A 1 177 ? -2.108 7.280 9.315 1.00 98.75 177 PHE A O 1
ATOM 1450 N N . ILE A 1 178 ? -1.506 5.454 8.213 1.00 98.50 178 ILE A N 1
ATOM 1451 C CA . ILE A 1 178 ? -0.337 5.200 9.050 1.00 98.50 178 ILE A CA 1
ATOM 1452 C C . ILE A 1 178 ? 0.851 5.719 8.262 1.00 98.50 178 ILE A C 1
ATOM 1454 O O . ILE A 1 178 ? 1.359 5.053 7.361 1.00 98.50 178 ILE A O 1
ATOM 1458 N N . ASN A 1 179 ? 1.276 6.935 8.587 1.00 97.44 179 ASN A N 1
ATOM 1459 C CA . ASN A 1 179 ? 2.252 7.681 7.803 1.00 97.44 179 ASN A CA 1
ATOM 1460 C C . ASN A 1 179 ? 3.693 7.145 7.909 1.00 97.44 179 ASN A C 1
ATOM 1462 O O . ASN A 1 179 ? 4.640 7.912 7.835 1.00 97.44 179 ASN A O 1
ATOM 1466 N N . GLN A 1 180 ? 3.908 5.846 8.127 1.00 95.88 180 GLN A N 1
ATOM 1467 C CA . GLN A 1 180 ? 5.225 5.210 8.228 1.00 95.88 180 GLN A CA 1
ATOM 1468 C C . GLN A 1 180 ? 5.167 3.706 7.960 1.00 95.88 180 GLN A C 1
ATOM 1470 O O . GLN A 1 180 ? 4.107 3.085 7.992 1.00 95.88 180 GLN A O 1
ATOM 1475 N N . PHE A 1 181 ? 6.345 3.104 7.791 1.00 94.94 181 PHE A N 1
ATOM 1476 C CA . PHE A 1 181 ? 6.498 1.653 7.810 1.00 94.94 181 PHE A CA 1
ATOM 1477 C C . PHE A 1 181 ? 6.666 1.102 9.230 1.00 94.94 181 PHE A C 1
ATOM 1479 O O . PHE A 1 181 ? 7.229 1.748 10.120 1.00 94.94 181 PHE A O 1
ATOM 1486 N N . GLY A 1 182 ? 6.217 -0.139 9.403 1.00 94.44 182 GLY A N 1
ATOM 1487 C CA . GLY A 1 182 ? 6.060 -0.802 10.694 1.00 94.44 182 GLY A CA 1
ATOM 1488 C C . GLY A 1 182 ? 4.581 -0.990 11.022 1.00 94.44 182 GLY A C 1
ATOM 1489 O O . GLY A 1 182 ? 3.757 -0.131 10.722 1.00 94.44 182 GLY A O 1
ATOM 1490 N N . PHE A 1 183 ? 4.251 -2.135 11.610 1.00 96.75 183 PHE A N 1
ATOM 1491 C CA . PHE A 1 183 ? 2.884 -2.502 11.978 1.00 96.75 183 PHE A CA 1
ATOM 1492 C C . PHE A 1 183 ? 2.906 -3.391 13.224 1.00 96.75 183 PHE A C 1
ATOM 1494 O O . PHE A 1 183 ? 2.516 -4.551 13.225 1.00 96.75 183 PHE A O 1
ATOM 1501 N N . GLU A 1 184 ? 3.505 -2.837 14.267 1.00 96.62 184 GLU A N 1
ATOM 1502 C CA . GLU A 1 184 ? 3.704 -3.430 15.587 1.00 96.62 184 GLU A CA 1
ATOM 1503 C C . GLU A 1 184 ? 3.430 -2.344 16.646 1.00 96.62 184 GLU A C 1
ATOM 1505 O O . GLU A 1 184 ? 3.536 -1.151 16.327 1.00 96.62 184 GLU A O 1
ATOM 1510 N N . PRO A 1 185 ? 3.144 -2.681 17.917 1.00 96.31 185 PRO A N 1
ATOM 1511 C CA . PRO A 1 185 ? 2.839 -1.676 18.945 1.00 96.31 185 PRO A CA 1
ATOM 1512 C C . PRO A 1 185 ? 3.905 -0.577 19.062 1.00 96.31 185 PRO A C 1
ATOM 1514 O O . PRO A 1 185 ? 3.609 0.606 19.218 1.00 96.31 185 PRO A O 1
ATOM 1517 N N . LYS A 1 186 ? 5.175 -0.946 18.863 1.00 95.25 186 LYS A N 1
ATOM 1518 C CA . LYS A 1 186 ? 6.310 -0.017 18.873 1.00 95.25 186 LYS A CA 1
ATOM 1519 C C . LYS A 1 186 ? 6.269 1.032 17.745 1.00 95.25 186 LYS A C 1
ATOM 1521 O O . LYS A 1 186 ? 6.872 2.097 17.899 1.00 95.25 186 LYS A O 1
ATOM 1526 N N . SER A 1 187 ? 5.650 0.740 16.599 1.00 96.00 187 SER A N 1
ATOM 1527 C CA . SER A 1 187 ? 5.403 1.719 15.526 1.00 96.00 187 SER A CA 1
ATOM 1528 C C . SER A 1 187 ? 4.008 2.326 15.581 1.00 96.00 187 SER A C 1
ATOM 1530 O O . SER A 1 187 ? 3.833 3.412 15.061 1.00 96.00 187 SER A O 1
ATOM 1532 N N . CYS A 1 188 ? 3.011 1.664 16.154 1.00 97.06 188 CYS A N 1
ATOM 1533 C CA . CYS A 1 188 ? 1.613 2.043 15.930 1.00 97.06 188 CYS A CA 1
ATOM 1534 C C . CYS A 1 188 ? 0.861 2.499 17.186 1.00 97.06 188 CYS A C 1
ATOM 1536 O O . CYS A 1 188 ? -0.338 2.764 17.104 1.00 97.06 188 CYS A O 1
ATOM 1538 N N . GLY A 1 189 ? 1.562 2.634 18.312 1.00 96.88 189 GLY A N 1
ATOM 1539 C CA . GLY A 1 189 ? 0.998 3.143 19.557 1.00 96.88 189 GLY A CA 1
ATOM 1540 C C . GLY A 1 189 ? 0.382 2.049 20.425 1.00 96.88 189 GLY A C 1
ATOM 1541 O O . GLY A 1 189 ? 0.355 0.865 20.078 1.00 96.88 189 GLY A O 1
ATOM 1542 N N . ALA A 1 190 ? -0.096 2.459 21.595 1.00 97.69 190 ALA A N 1
ATOM 1543 C CA . ALA A 1 190 ? -0.639 1.586 22.625 1.00 97.69 190 ALA A CA 1
ATOM 1544 C C . ALA A 1 190 ? -2.027 1.030 22.277 1.00 97.69 190 ALA A C 1
ATOM 1546 O O . ALA A 1 190 ? -2.425 0.018 22.854 1.00 97.69 190 ALA A O 1
ATOM 1547 N N . ARG A 1 191 ? -2.760 1.651 21.339 1.00 98.06 191 ARG A N 1
ATOM 1548 C CA . ARG A 1 191 ? -4.051 1.128 20.857 1.00 98.06 191 ARG A CA 1
ATOM 1549 C C . ARG A 1 191 ? -3.914 -0.087 19.941 1.00 98.06 191 ARG A C 1
ATOM 1551 O O . ARG A 1 191 ? -4.907 -0.774 19.698 1.00 98.06 191 ARG A O 1
ATOM 1558 N N . MET A 1 192 ? -2.716 -0.384 19.440 1.00 98.06 192 MET A N 1
ATOM 1559 C CA . MET A 1 192 ? -2.473 -1.618 18.696 1.00 98.06 192 MET A CA 1
ATOM 1560 C C . MET A 1 192 ? -2.498 -2.838 19.640 1.00 98.06 192 MET A C 1
ATOM 1562 O O . MET A 1 192 ? -1.922 -2.769 20.728 1.00 98.06 192 MET A O 1
ATOM 1566 N N . PRO A 1 193 ? -3.126 -3.968 19.248 1.00 98.19 193 PRO A N 1
ATOM 1567 C CA . PRO A 1 193 ? -3.053 -5.213 20.012 1.00 98.19 193 PRO A CA 1
ATOM 1568 C C . PRO A 1 193 ? -1.609 -5.597 20.357 1.00 98.19 193 PRO A C 1
ATOM 1570 O O . PRO A 1 193 ? -0.717 -5.517 19.513 1.00 98.19 193 PRO A O 1
ATOM 1573 N N . LYS A 1 194 ? -1.370 -6.010 21.609 1.00 97.56 194 LYS A N 1
ATOM 1574 C CA . LYS A 1 194 ? -0.012 -6.240 22.144 1.00 97.56 194 LYS A CA 1
ATOM 1575 C C . LYS A 1 194 ? 0.759 -7.339 21.414 1.00 97.56 194 LYS A C 1
ATOM 1577 O O . LYS A 1 194 ? 1.984 -7.306 21.401 1.00 97.56 194 LYS A O 1
ATOM 1582 N N . ASP A 1 195 ? 0.042 -8.302 20.855 1.00 97.31 195 ASP A N 1
ATOM 1583 C CA . ASP A 1 195 ? 0.545 -9.456 20.117 1.00 97.31 195 ASP A CA 1
ATOM 1584 C C . ASP A 1 195 ? 0.452 -9.272 18.589 1.00 97.31 195 ASP A C 1
ATOM 1586 O O . ASP A 1 195 ? 0.573 -10.248 17.849 1.00 97.31 195 ASP A O 1
ATOM 1590 N N . MET A 1 196 ? 0.210 -8.048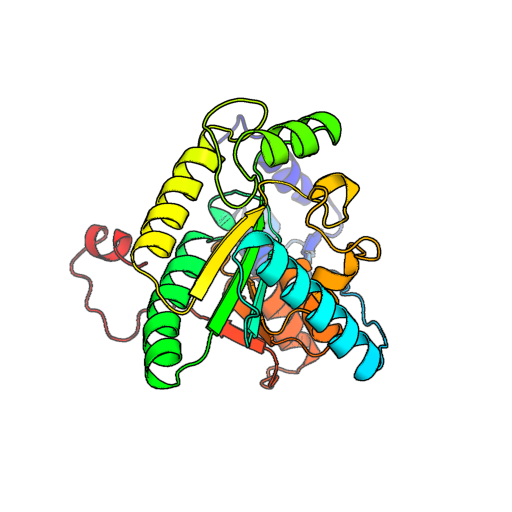 18.101 1.00 98.31 196 MET A N 1
ATOM 1591 C CA . MET A 1 196 ? 0.257 -7.736 16.671 1.00 98.31 196 MET A CA 1
ATOM 1592 C C . MET A 1 196 ? 1.688 -7.876 16.141 1.00 98.31 196 MET A C 1
ATOM 1594 O O . MET A 1 196 ? 2.613 -7.230 16.640 1.00 98.31 196 MET A O 1
ATOM 1598 N N . GLU A 1 197 ? 1.848 -8.662 15.081 1.00 96.81 197 GLU A N 1
ATOM 1599 C CA . GLU A 1 197 ? 3.088 -8.768 14.318 1.00 96.81 197 GLU A CA 1
ATOM 1600 C C . GLU A 1 197 ? 2.978 -8.024 12.986 1.00 96.81 197 GLU A C 1
ATOM 1602 O O . GLU A 1 197 ? 1.900 -7.906 12.408 1.00 96.81 197 GLU A O 1
ATOM 1607 N N . PHE A 1 198 ? 4.115 -7.614 12.416 1.00 94.56 198 PHE A N 1
ATOM 1608 C CA . PHE A 1 198 ? 4.115 -6.935 11.117 1.00 94.56 198 PHE A CA 1
ATOM 1609 C C . PHE A 1 198 ? 3.402 -7.747 10.024 1.00 94.56 198 PHE A C 1
ATOM 1611 O O . PHE A 1 198 ? 2.669 -7.183 9.220 1.00 94.56 198 PHE A O 1
ATOM 1618 N N . MET A 1 199 ? 3.563 -9.075 10.018 1.00 95.50 199 MET A N 1
ATOM 1619 C CA . MET A 1 199 ? 2.925 -9.945 9.026 1.00 95.50 199 MET A CA 1
ATOM 1620 C C . MET A 1 199 ? 1.408 -10.073 9.191 1.00 95.50 199 MET A C 1
ATOM 1622 O O . MET A 1 199 ? 0.744 -10.491 8.240 1.00 95.50 199 MET A O 1
ATOM 1626 N N . ASP A 1 200 ? 0.838 -9.701 10.342 1.00 98.06 200 ASP A N 1
ATOM 1627 C CA . ASP A 1 200 ? -0.611 -9.757 10.548 1.00 98.06 200 ASP A CA 1
ATOM 1628 C C . ASP A 1 200 ? -1.352 -8.821 9.587 1.00 98.06 200 ASP A C 1
ATOM 1630 O O . ASP A 1 200 ? -2.446 -9.169 9.147 1.00 98.06 200 ASP A O 1
ATOM 1634 N N . ILE A 1 201 ? -0.735 -7.709 9.152 1.00 97.44 201 ILE A N 1
ATOM 1635 C CA . ILE A 1 201 ? -1.333 -6.829 8.135 1.00 97.44 201 ILE A CA 1
ATOM 1636 C C . ILE A 1 201 ? -1.547 -7.545 6.798 1.00 97.44 201 ILE A C 1
ATOM 1638 O O . ILE A 1 201 ? -2.530 -7.290 6.112 1.00 97.44 201 ILE A O 1
ATOM 1642 N N . ARG A 1 202 ? -0.655 -8.473 6.433 1.00 96.69 202 ARG A N 1
ATOM 1643 C CA . ARG A 1 202 ? -0.762 -9.256 5.194 1.00 96.69 202 ARG A CA 1
ATOM 1644 C C . ARG A 1 202 ? -1.697 -10.438 5.358 1.00 96.69 202 ARG A C 1
ATOM 1646 O O . ARG A 1 202 ? -2.539 -10.671 4.499 1.00 96.69 202 ARG A O 1
ATOM 1653 N N . LYS A 1 203 ? -1.551 -11.173 6.463 1.00 97.69 203 LYS A N 1
ATOM 1654 C CA . LYS A 1 203 ? -2.353 -12.364 6.768 1.00 97.69 203 LYS A CA 1
ATOM 1655 C C . LYS A 1 203 ? -3.830 -12.019 6.945 1.00 97.69 203 LYS A C 1
ATOM 1657 O O . LYS A 1 203 ? -4.690 -12.717 6.418 1.00 97.69 203 LYS A O 1
ATOM 1662 N N . GLY A 1 204 ? -4.111 -10.953 7.692 1.00 97.88 204 GLY A N 1
ATOM 1663 C CA . GLY A 1 204 ? -5.460 -10.558 8.083 1.00 97.88 204 GLY A CA 1
ATOM 1664 C C . GLY A 1 204 ? -6.205 -9.706 7.057 1.00 97.88 204 GLY A C 1
ATOM 1665 O O . GLY A 1 204 ? -7.388 -9.444 7.262 1.00 97.88 204 GLY A O 1
ATOM 1666 N N . SER A 1 205 ? -5.542 -9.263 5.985 1.00 98.06 205 SER A N 1
ATOM 1667 C CA . SER A 1 205 ? -6.183 -8.460 4.945 1.00 98.06 205 SER A CA 1
ATOM 1668 C C . SER A 1 205 ? -7.162 -9.295 4.116 1.00 98.06 205 SER A C 1
ATOM 1670 O O . SER A 1 205 ? -6.875 -10.429 3.707 1.00 98.06 205 SER A O 1
ATOM 1672 N N . ASP A 1 206 ? -8.336 -8.720 3.860 1.00 98.50 206 ASP A N 1
ATOM 1673 C CA . ASP A 1 206 ? -9.287 -9.244 2.885 1.00 98.50 206 ASP A CA 1
ATOM 1674 C C . ASP A 1 206 ? -8.928 -8.766 1.473 1.00 98.50 206 ASP A C 1
ATOM 1676 O O . ASP A 1 206 ? -9.044 -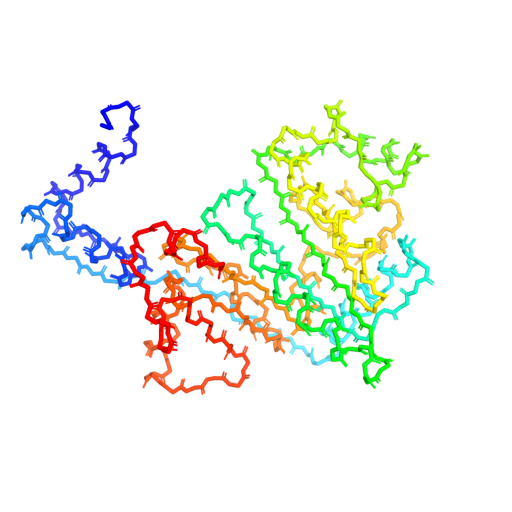9.543 0.524 1.00 98.50 206 ASP A O 1
ATOM 1680 N N . VAL A 1 207 ? -8.479 -7.510 1.336 1.00 98.38 207 VAL A N 1
ATOM 1681 C CA . VAL A 1 207 ? -8.136 -6.886 0.049 1.00 98.38 207 VAL A CA 1
ATOM 1682 C C . VAL A 1 207 ? -6.874 -6.029 0.166 1.00 98.38 207 VAL A C 1
ATOM 1684 O O . VAL A 1 207 ? -6.828 -5.106 0.972 1.00 98.38 207 VAL A O 1
ATOM 1687 N N . GLU A 1 208 ? -5.887 -6.264 -0.695 1.00 98.25 208 GLU A N 1
ATOM 1688 C CA . GLU A 1 208 ? -4.734 -5.378 -0.890 1.00 98.25 208 GLU A CA 1
ATOM 1689 C C . GLU A 1 208 ? -4.903 -4.566 -2.168 1.00 98.25 208 GLU A C 1
ATOM 1691 O O . GLU A 1 208 ? -5.154 -5.121 -3.242 1.00 98.25 208 GLU A O 1
ATOM 1696 N N . PHE A 1 209 ? -4.733 -3.253 -2.063 1.00 98.38 209 PHE A N 1
ATOM 1697 C CA . PHE A 1 209 ? -4.679 -2.372 -3.220 1.00 98.38 209 PHE A CA 1
ATOM 1698 C C . PHE A 1 209 ? -3.256 -2.209 -3.754 1.00 98.38 209 PHE A C 1
ATOM 1700 O O . PHE A 1 209 ? -2.272 -2.200 -3.018 1.00 98.38 209 PHE A O 1
ATOM 1707 N N . GLY A 1 210 ? -3.178 -2.054 -5.073 1.00 97.00 210 GLY A N 1
ATOM 1708 C CA . GLY A 1 210 ? -1.962 -1.855 -5.844 1.00 97.00 210 GLY A CA 1
ATOM 1709 C C . GLY A 1 210 ? -2.236 -1.001 -7.078 1.00 97.00 210 GLY A C 1
ATOM 1710 O O . GLY A 1 210 ? -2.129 -1.470 -8.207 1.00 97.00 210 GLY A O 1
ATOM 1711 N N . GLN A 1 211 ? -2.606 0.265 -6.880 1.00 95.94 211 GLN A N 1
ATOM 1712 C CA . GLN A 1 211 ? -3.134 1.127 -7.950 1.00 95.94 211 GLN A CA 1
ATOM 1713 C C . GLN A 1 211 ? -2.075 1.906 -8.746 1.00 95.94 211 GLN A C 1
ATOM 1715 O O . GLN A 1 211 ? -2.362 2.953 -9.332 1.00 95.94 211 GLN A O 1
ATOM 1720 N N . SER A 1 212 ? -0.841 1.403 -8.777 1.00 95.62 212 SER A N 1
ATOM 1721 C CA . SER A 1 212 ? 0.304 2.101 -9.361 1.00 95.62 212 SER A CA 1
ATOM 1722 C C . SER A 1 212 ? 0.075 2.535 -10.817 1.00 95.62 212 SER A C 1
ATOM 1724 O O . SER A 1 212 ? -0.457 1.787 -11.637 1.00 95.62 212 SER A O 1
ATOM 1726 N N . ILE A 1 213 ? 0.539 3.741 -11.154 1.00 95.31 213 ILE A N 1
ATOM 1727 C CA . ILE A 1 213 ? 0.684 4.211 -12.546 1.00 95.31 213 ILE A CA 1
ATOM 1728 C C . ILE A 1 213 ? 2.047 3.834 -13.133 1.00 95.31 213 ILE A C 1
ATOM 1730 O O . ILE A 1 213 ? 2.221 3.832 -14.345 1.00 95.31 213 ILE A O 1
ATOM 1734 N N . TYR A 1 214 ? 3.020 3.541 -12.267 1.00 94.00 214 TYR A N 1
ATOM 1735 C CA . TYR A 1 214 ? 4.323 3.020 -12.647 1.00 94.00 214 TYR A CA 1
ATOM 1736 C C . TYR A 1 214 ? 4.880 2.168 -11.508 1.00 94.00 214 TYR A C 1
ATOM 1738 O O . TYR A 1 214 ? 5.126 2.655 -10.397 1.00 94.00 214 TYR A O 1
ATOM 1746 N N . GLU A 1 215 ? 5.080 0.886 -11.792 1.00 95.44 215 GLU A N 1
ATOM 1747 C CA . GLU A 1 215 ? 5.596 -0.094 -10.846 1.00 95.44 215 GLU A CA 1
ATOM 1748 C C . GLU A 1 215 ? 6.399 -1.162 -11.597 1.00 95.44 215 GLU A C 1
ATOM 1750 O O . GLU A 1 215 ? 5.797 -2.065 -12.176 1.00 95.44 215 GLU A O 1
ATOM 1755 N N . PRO A 1 216 ? 7.745 -1.119 -11.556 1.00 94.44 216 PRO A N 1
ATOM 1756 C CA . PRO A 1 216 ? 8.578 -2.073 -12.290 1.00 94.44 216 PRO A CA 1
ATOM 1757 C C . PRO A 1 216 ? 8.273 -3.537 -11.966 1.00 94.44 216 PRO A C 1
ATOM 1759 O O . PRO A 1 216 ? 8.386 -4.393 -12.835 1.00 94.44 216 PRO A O 1
ATOM 1762 N N . PHE A 1 217 ? 7.882 -3.818 -10.716 1.00 95.38 217 PHE A N 1
ATOM 1763 C CA . PHE A 1 217 ? 7.401 -5.136 -10.313 1.00 95.38 217 PHE A CA 1
ATOM 1764 C C . PHE A 1 217 ? 6.223 -5.065 -9.343 1.00 95.38 217 PHE A C 1
ATOM 1766 O O . PHE A 1 217 ? 5.139 -5.423 -9.742 1.00 95.38 217 PHE A O 1
ATOM 1773 N N . GLY A 1 218 ? 6.382 -4.585 -8.103 1.00 93.56 218 GLY A N 1
ATOM 1774 C CA . GLY A 1 218 ? 5.262 -4.490 -7.146 1.00 93.56 218 GLY A CA 1
ATOM 1775 C C . GLY A 1 218 ? 5.067 -5.723 -6.257 1.00 93.56 218 GLY A C 1
ATOM 1776 O O . GLY A 1 218 ? 3.989 -6.303 -6.226 1.00 93.56 218 GLY A O 1
ATOM 1777 N N . ILE A 1 219 ? 6.101 -6.096 -5.491 1.00 92.88 219 ILE A N 1
ATOM 1778 C CA . ILE A 1 219 ? 6.097 -7.282 -4.607 1.00 92.88 219 ILE A CA 1
ATOM 1779 C C . ILE A 1 219 ? 4.936 -7.234 -3.602 1.00 92.88 219 ILE A C 1
ATOM 1781 O O . ILE A 1 219 ? 4.170 -8.188 -3.492 1.00 92.88 219 ILE A O 1
ATOM 1785 N N . SER A 1 220 ? 4.783 -6.105 -2.901 1.00 91.44 220 SER A N 1
ATOM 1786 C CA . SER A 1 220 ? 3.814 -5.950 -1.808 1.00 91.44 220 SER A CA 1
ATOM 1787 C C . SER A 1 220 ? 2.366 -6.193 -2.222 1.00 91.44 220 SER A C 1
ATOM 1789 O O . SER A 1 220 ? 1.572 -6.645 -1.402 1.00 91.44 220 SER A O 1
ATOM 1791 N N . GLN A 1 221 ? 2.036 -5.923 -3.487 1.00 94.31 221 GLN A N 1
ATOM 1792 C CA . GLN A 1 221 ? 0.672 -5.999 -4.005 1.00 94.31 221 GLN A CA 1
ATOM 1793 C C . GLN A 1 221 ? 0.147 -7.439 -4.071 1.00 94.31 221 GLN A C 1
ATOM 1795 O O . GLN A 1 221 ? -1.061 -7.649 -4.041 1.00 94.31 221 GLN A O 1
ATOM 1800 N N . LEU A 1 222 ? 1.046 -8.426 -4.138 1.00 94.50 222 LEU A N 1
ATOM 1801 C CA . LEU A 1 222 ? 0.716 -9.849 -4.229 1.00 94.50 222 LEU A CA 1
ATOM 1802 C C . LEU A 1 222 ? 1.028 -10.628 -2.940 1.00 94.50 222 LEU A C 1
ATOM 1804 O O . LEU A 1 222 ? 0.644 -11.788 -2.835 1.00 94.50 222 LEU A O 1
ATOM 1808 N N . GLU A 1 223 ? 1.681 -10.024 -1.939 1.00 94.25 223 GLU A N 1
ATOM 1809 C CA . GLU A 1 223 ? 1.996 -10.709 -0.670 1.00 94.25 223 GLU A CA 1
ATOM 1810 C C . GLU A 1 223 ? 0.749 -11.288 0.030 1.00 94.25 223 GLU A C 1
ATOM 1812 O O . GLU A 1 223 ? 0.828 -12.409 0.541 1.00 94.25 223 GLU A O 1
ATOM 1817 N N . PRO A 1 224 ? -0.418 -10.607 0.039 1.00 95.19 224 PRO A N 1
ATOM 1818 C CA . PRO A 1 224 ? -1.634 -11.156 0.650 1.00 95.19 224 PRO A CA 1
ATOM 1819 C C . PRO A 1 224 ? -2.223 -12.375 -0.063 1.00 95.19 224 PRO A C 1
ATOM 1821 O O . PRO A 1 224 ? -2.989 -13.123 0.551 1.00 95.19 224 PRO A O 1
ATOM 1824 N N . LEU A 1 225 ? -1.842 -12.631 -1.320 1.00 93.38 225 LEU A N 1
ATOM 1825 C CA . LEU A 1 225 ? -2.316 -13.787 -2.083 1.00 93.38 225 LEU A CA 1
ATOM 1826 C C . LEU A 1 225 ? -1.948 -15.107 -1.390 1.00 93.38 225 LEU A C 1
ATOM 1828 O O . LEU A 1 225 ? -2.780 -16.009 -1.304 1.00 93.38 225 LEU A O 1
ATOM 1832 N N . SER A 1 226 ? -0.750 -15.186 -0.802 1.00 92.44 226 SER A N 1
ATOM 1833 C CA . SER A 1 226 ? -0.267 -16.356 -0.048 1.00 92.44 226 SER A CA 1
ATOM 1834 C C . SER A 1 226 ? -1.083 -16.657 1.209 1.00 92.44 226 SER A C 1
ATOM 1836 O O . SER A 1 226 ? -1.013 -17.755 1.753 1.00 92.44 226 SER A O 1
ATOM 1838 N N . PHE A 1 227 ? -1.893 -15.700 1.661 1.00 95.56 227 PHE A N 1
ATOM 1839 C CA . PHE A 1 227 ? -2.800 -15.847 2.797 1.00 95.56 227 PHE A CA 1
ATOM 1840 C C . PHE A 1 227 ? -4.271 -15.871 2.358 1.00 95.56 227 PHE A C 1
ATOM 1842 O O . PHE A 1 227 ? -5.177 -15.754 3.185 1.00 95.56 227 PHE A O 1
ATOM 1849 N N . GLY A 1 228 ? -4.535 -15.991 1.052 1.00 94.25 228 GLY A N 1
ATOM 1850 C CA . GLY A 1 228 ? -5.875 -16.016 0.471 1.00 94.25 228 GLY A CA 1
ATOM 1851 C C . GLY A 1 228 ? -6.600 -14.669 0.518 1.00 94.25 228 GLY A C 1
ATOM 1852 O O . GLY A 1 228 ? -7.826 -14.656 0.621 1.00 94.25 228 GLY A O 1
ATOM 1853 N N . GLY A 1 229 ? -5.880 -13.545 0.563 1.00 96.00 229 GLY A N 1
ATOM 1854 C CA . GLY A 1 229 ? -6.451 -12.214 0.327 1.00 96.00 229 GLY A CA 1
ATOM 1855 C C . GLY A 1 229 ? -6.772 -11.996 -1.155 1.00 96.00 229 GLY A C 1
ATOM 1856 O O . GLY A 1 229 ? -6.360 -12.790 -2.006 1.00 96.00 229 GLY A O 1
ATOM 1857 N N . ILE A 1 230 ? -7.527 -10.940 -1.458 1.00 97.88 230 ILE A N 1
ATOM 1858 C CA . ILE A 1 230 ? -7.756 -10.458 -2.824 1.00 97.88 230 ILE A CA 1
ATOM 1859 C C . ILE A 1 230 ? -6.739 -9.354 -3.124 1.00 97.88 230 ILE A C 1
ATOM 1861 O O . ILE A 1 230 ? -6.574 -8.434 -2.332 1.00 97.88 230 ILE A O 1
ATOM 1865 N N . CYS A 1 231 ? -6.081 -9.407 -4.273 1.00 97.88 231 CYS A N 1
ATOM 1866 C CA . CYS A 1 231 ? -5.146 -8.382 -4.724 1.00 97.88 231 CYS A CA 1
ATOM 1867 C C . CYS A 1 231 ? -5.782 -7.590 -5.867 1.00 97.88 231 CYS A C 1
ATOM 1869 O O . CYS A 1 231 ? -6.137 -8.171 -6.891 1.00 97.88 231 CYS A O 1
ATOM 1871 N N . VAL A 1 232 ? -5.932 -6.275 -5.713 1.00 97.75 232 VAL A N 1
ATOM 1872 C CA . VAL A 1 232 ? -6.437 -5.387 -6.771 1.00 97.75 232 VAL A CA 1
ATOM 1873 C C . VAL A 1 232 ? -5.270 -4.582 -7.315 1.00 97.75 232 VAL A C 1
ATOM 1875 O O . VAL A 1 232 ? -4.832 -3.620 -6.684 1.00 97.75 232 VAL A O 1
ATOM 1878 N N . ILE A 1 233 ? -4.761 -4.989 -8.474 1.00 97.00 233 ILE A N 1
ATOM 1879 C CA . ILE A 1 233 ? -3.540 -4.438 -9.064 1.00 97.00 233 ILE A CA 1
ATOM 1880 C C . ILE A 1 233 ? -3.834 -3.699 -10.362 1.00 97.00 233 ILE A C 1
ATOM 1882 O O . ILE A 1 233 ? -4.737 -4.055 -11.112 1.00 97.00 233 ILE A O 1
ATOM 1886 N N . SER A 1 234 ? -3.041 -2.680 -10.648 1.00 96.06 234 SER A N 1
ATOM 1887 C CA . SER A 1 234 ? -3.074 -1.973 -11.923 1.00 96.06 234 SER A CA 1
ATOM 1888 C C . SER A 1 234 ? -2.506 -2.839 -13.054 1.00 96.06 234 SER A C 1
ATOM 1890 O O . SER A 1 234 ? -1.501 -3.529 -12.861 1.00 96.06 234 SER A O 1
ATOM 1892 N N . SER A 1 235 ? -3.094 -2.762 -14.252 1.00 94.75 235 SER A N 1
ATOM 1893 C CA . SER A 1 235 ? -2.605 -3.449 -15.464 1.00 94.75 235 SER A CA 1
ATOM 1894 C C . SER A 1 235 ? -1.160 -3.086 -15.824 1.00 94.75 235 SER A C 1
ATOM 1896 O O . SER A 1 235 ? -0.451 -3.896 -16.417 1.00 94.75 235 SER A O 1
ATOM 1898 N N . VAL A 1 236 ? -0.699 -1.900 -15.411 1.00 94.00 236 VAL A N 1
ATOM 1899 C CA . VAL A 1 236 ? 0.668 -1.408 -15.648 1.00 94.00 236 VAL A CA 1
ATOM 1900 C C . VAL A 1 236 ? 1.665 -1.787 -14.542 1.00 94.00 236 VAL A C 1
ATOM 1902 O O . VAL A 1 236 ? 2.811 -1.341 -14.557 1.00 94.00 236 VAL A O 1
ATOM 1905 N N . CYS A 1 237 ? 1.257 -2.607 -13.568 1.00 96.38 237 CYS A N 1
ATOM 1906 C CA . CYS A 1 237 ? 2.175 -3.210 -12.603 1.00 96.38 237 CYS A CA 1
ATOM 1907 C C . CYS A 1 237 ? 2.976 -4.343 -13.253 1.00 96.38 237 CYS A C 1
ATOM 1909 O O . CYS A 1 237 ? 2.387 -5.253 -13.834 1.00 96.38 237 CYS A O 1
ATOM 1911 N N . GLY A 1 238 ? 4.301 -4.378 -13.078 1.00 95.75 238 GLY A N 1
ATOM 1912 C CA . GLY A 1 238 ? 5.122 -5.506 -13.545 1.00 95.75 238 GLY A CA 1
ATOM 1913 C C . GLY A 1 238 ? 4.700 -6.863 -12.958 1.00 95.75 238 GLY A C 1
ATOM 1914 O O . GLY A 1 238 ? 4.855 -7.898 -13.602 1.00 95.75 238 GLY A O 1
ATOM 1915 N N . CYS A 1 239 ? 4.075 -6.861 -11.779 1.00 95.62 239 CYS A N 1
ATOM 1916 C CA . CYS A 1 239 ? 3.485 -8.025 -11.132 1.00 95.62 239 CYS A CA 1
ATOM 1917 C C . CYS A 1 239 ? 2.353 -8.665 -11.952 1.00 95.62 239 CYS A C 1
ATOM 1919 O O . CYS A 1 239 ? 2.132 -9.871 -11.842 1.00 95.62 239 CYS A O 1
ATOM 1921 N N . ALA A 1 240 ? 1.668 -7.897 -12.808 1.00 95.56 240 ALA A N 1
ATOM 1922 C CA . ALA A 1 240 ? 0.667 -8.424 -13.733 1.00 95.56 240 ALA A CA 1
ATOM 1923 C C . ALA A 1 240 ? 1.308 -9.277 -14.843 1.00 95.56 240 ALA A C 1
ATOM 1925 O O . ALA A 1 240 ? 0.729 -10.278 -15.264 1.00 95.56 240 ALA A O 1
ATOM 1926 N N . GLY A 1 241 ? 2.521 -8.919 -15.279 1.00 95.19 241 GLY A N 1
ATOM 1927 C CA . GLY A 1 241 ? 3.325 -9.719 -16.204 1.00 95.19 241 GLY A CA 1
ATOM 1928 C C . GLY A 1 241 ? 3.705 -11.072 -15.614 1.00 95.19 241 GLY A C 1
ATOM 1929 O O . GLY A 1 241 ? 3.430 -12.108 -16.216 1.00 95.19 241 GLY A O 1
ATOM 1930 N N . PHE A 1 242 ? 4.214 -11.058 -14.377 1.00 95.31 242 PHE A N 1
ATOM 1931 C CA . PHE A 1 242 ? 4.500 -12.273 -13.611 1.00 95.31 242 PHE A CA 1
ATOM 1932 C C . PHE A 1 242 ? 3.266 -13.161 -13.458 1.00 95.31 242 PHE A C 1
ATOM 1934 O O . PHE A 1 242 ? 3.336 -14.356 -13.724 1.00 95.31 242 PHE A O 1
ATOM 1941 N N . LEU A 1 243 ? 2.127 -12.579 -13.067 1.00 95.06 243 LEU A N 1
ATOM 1942 C CA . LEU A 1 243 ? 0.879 -13.321 -12.919 1.00 95.06 243 LEU A CA 1
ATOM 1943 C C . LEU A 1 243 ? 0.480 -14.007 -14.228 1.00 95.06 243 LEU A C 1
ATOM 1945 O O . LEU A 1 243 ? 0.204 -15.201 -14.224 1.00 95.06 243 LEU A O 1
ATOM 1949 N N . ARG A 1 244 ? 0.490 -13.269 -15.345 1.00 95.31 244 ARG A N 1
ATOM 1950 C CA . ARG A 1 244 ? 0.171 -13.812 -16.670 1.00 95.31 244 ARG A CA 1
ATOM 1951 C C . ARG A 1 244 ? 1.098 -14.967 -17.045 1.00 95.31 244 ARG A C 1
ATOM 1953 O O . ARG A 1 244 ? 0.618 -15.953 -17.594 1.00 95.31 244 ARG A O 1
ATOM 1960 N N . ASP A 1 245 ? 2.390 -14.842 -16.761 1.00 94.75 245 ASP A N 1
ATOM 1961 C CA . ASP A 1 245 ? 3.384 -15.875 -17.055 1.00 94.75 245 ASP A CA 1
ATOM 1962 C C . ASP A 1 245 ? 3.108 -17.160 -16.257 1.00 94.75 245 ASP A C 1
ATOM 1964 O O . ASP A 1 245 ? 2.921 -18.230 -16.834 1.00 94.75 245 ASP A O 1
ATOM 1968 N N . VAL A 1 246 ? 2.946 -17.056 -14.933 1.00 93.31 246 VAL A N 1
ATOM 1969 C CA . VAL A 1 246 ? 2.738 -18.239 -14.076 1.00 93.31 246 VAL A CA 1
ATOM 1970 C C . VAL A 1 246 ? 1.353 -18.873 -14.222 1.00 93.31 246 VAL A C 1
ATOM 1972 O O . VAL A 1 246 ? 1.188 -20.054 -13.914 1.00 93.31 246 VAL A O 1
ATOM 1975 N N . THR A 1 247 ? 0.347 -18.123 -14.684 1.00 94.69 247 THR A N 1
ATOM 1976 C CA . THR A 1 247 ? -1.015 -18.639 -14.901 1.00 94.69 247 THR A CA 1
ATOM 1977 C C . THR A 1 247 ? -1.295 -19.006 -16.353 1.00 94.69 247 THR A C 1
ATOM 1979 O O . THR A 1 247 ? -2.408 -19.435 -16.651 1.00 94.69 247 THR A O 1
ATOM 1982 N N . ASN A 1 248 ? -0.331 -18.844 -17.268 1.00 95.06 248 ASN A N 1
ATOM 1983 C CA . ASN A 1 248 ? -0.549 -18.935 -18.718 1.00 95.06 248 ASN A CA 1
ATOM 1984 C C . ASN A 1 248 ? -1.711 -18.042 -19.205 1.00 95.06 248 ASN A C 1
ATOM 1986 O O . ASN A 1 248 ? -2.479 -18.417 -20.090 1.00 95.06 248 ASN A O 1
ATOM 1990 N N . GLY A 1 249 ? -1.870 -16.868 -18.591 1.00 92.69 249 GLY A N 1
ATOM 1991 C CA . GLY A 1 249 ? -2.929 -15.909 -18.902 1.00 92.69 249 GLY A CA 1
ATOM 1992 C C . GLY A 1 249 ? -4.321 -16.293 -18.399 1.00 92.69 249 GLY A C 1
ATOM 1993 O O . GLY A 1 249 ? -5.285 -15.622 -18.757 1.00 92.69 249 GLY A O 1
ATOM 1994 N N . HIS A 1 250 ? -4.455 -17.340 -17.582 1.00 94.12 250 HIS A N 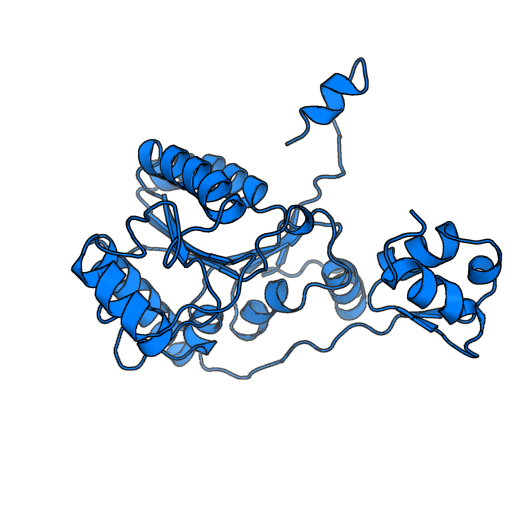1
ATOM 1995 C CA . HIS A 1 250 ? -5.726 -17.661 -16.941 1.00 94.12 250 HIS A CA 1
ATOM 1996 C C . HIS A 1 250 ? -6.036 -16.713 -15.780 1.00 94.12 250 HIS A C 1
ATOM 1998 O O . HIS A 1 250 ? -5.148 -16.341 -15.005 1.00 94.12 250 HIS A O 1
ATOM 2004 N N . ASP A 1 251 ? -7.321 -16.391 -15.634 1.00 91.69 251 ASP A N 1
ATOM 2005 C CA . ASP A 1 251 ? -7.825 -15.580 -14.531 1.00 91.69 251 ASP A CA 1
ATOM 2006 C C . ASP A 1 251 ? -7.634 -16.283 -13.185 1.00 91.69 251 ASP A C 1
ATOM 2008 O O . ASP A 1 251 ? -7.923 -17.473 -13.014 1.00 91.69 251 ASP A O 1
ATOM 2012 N N . VAL A 1 252 ? -7.211 -15.508 -12.188 1.00 93.38 252 VAL A N 1
ATOM 2013 C CA . VAL A 1 252 ? -7.076 -15.958 -10.802 1.00 93.38 252 VAL A CA 1
ATOM 2014 C C . VAL A 1 252 ? -8.154 -15.286 -9.974 1.00 93.38 252 VAL A C 1
ATOM 2016 O O . VAL A 1 252 ? -8.208 -14.068 -9.891 1.00 93.38 252 VAL A O 1
ATOM 2019 N N . LYS A 1 253 ? -8.993 -16.081 -9.302 1.00 93.62 253 LYS A N 1
ATOM 2020 C CA . LYS A 1 253 ? -10.146 -15.582 -8.523 1.00 93.62 253 LYS A CA 1
ATOM 2021 C C . LYS A 1 253 ? -9.790 -14.505 -7.497 1.00 93.62 253 LYS A C 1
ATOM 2023 O O . LYS A 1 253 ? -10.609 -13.644 -7.198 1.00 93.62 253 LYS A O 1
ATOM 2028 N N . ASN A 1 254 ? -8.586 -14.591 -6.945 1.00 95.69 254 ASN A N 1
ATOM 2029 C CA . ASN A 1 254 ? -8.090 -13.710 -5.900 1.00 95.69 254 ASN A CA 1
ATOM 2030 C C . ASN A 1 254 ? -7.295 -12.518 -6.446 1.00 95.69 254 ASN A C 1
ATOM 2032 O O . ASN A 1 254 ? -6.723 -11.776 -5.656 1.00 95.69 254 ASN A O 1
ATOM 2036 N N . VAL A 1 255 ? -7.232 -12.320 -7.764 1.00 97.06 255 VAL A N 1
ATOM 2037 C CA . VAL A 1 255 ? -6.568 -11.158 -8.353 1.00 97.06 255 VAL A CA 1
ATOM 2038 C C . VAL A 1 255 ? -7.526 -10.434 -9.286 1.00 97.06 255 VAL A C 1
ATOM 2040 O O . VAL A 1 255 ? -8.108 -11.026 -10.189 1.00 97.06 255 VAL A O 1
ATOM 2043 N N . ILE A 1 256 ? -7.674 -9.134 -9.064 1.00 96.94 256 ILE A N 1
ATOM 2044 C CA . ILE A 1 256 ? -8.441 -8.232 -9.915 1.00 96.94 256 ILE A CA 1
ATOM 2045 C C . ILE A 1 256 ? -7.442 -7.290 -10.573 1.00 96.94 256 ILE A C 1
ATOM 2047 O O . ILE A 1 256 ? -6.736 -6.554 -9.885 1.00 96.94 256 ILE A O 1
ATOM 2051 N N . ILE A 1 257 ? -7.388 -7.308 -11.902 1.00 96.19 257 ILE A N 1
ATOM 2052 C CA . ILE A 1 257 ? -6.559 -6.383 -12.671 1.00 96.19 257 ILE A CA 1
ATOM 2053 C C . ILE A 1 257 ? -7.430 -5.203 -13.097 1.00 96.19 257 ILE A C 1
ATOM 2055 O O . ILE A 1 257 ? -8.395 -5.368 -13.841 1.00 96.19 257 ILE A O 1
ATOM 2059 N N . ALA A 1 258 ? -7.093 -4.014 -12.612 1.00 93.38 258 ALA A N 1
ATOM 2060 C CA . ALA A 1 258 ? -7.717 -2.764 -13.007 1.00 93.38 258 ALA A CA 1
ATOM 2061 C C . ALA A 1 258 ? -6.927 -2.142 -14.164 1.00 93.38 258 ALA A C 1
ATOM 2063 O O . ALA A 1 258 ? -5.782 -1.716 -13.989 1.00 93.38 258 ALA A O 1
ATOM 2064 N N . ASP A 1 259 ? -7.533 -2.086 -15.350 1.00 91.56 259 ASP A N 1
ATOM 2065 C CA . ASP A 1 259 ? -6.920 -1.444 -16.509 1.00 91.56 259 ASP A CA 1
ATOM 2066 C C . ASP A 1 259 ? -7.378 0.008 -16.662 1.00 91.56 259 ASP A C 1
ATOM 2068 O O . ASP A 1 259 ? -8.419 0.310 -17.239 1.00 91.56 259 ASP A O 1
ATOM 2072 N N . TYR A 1 260 ? -6.563 0.925 -16.147 1.00 87.81 260 TYR A N 1
ATOM 2073 C CA . TYR A 1 260 ? -6.788 2.366 -16.276 1.00 87.81 260 TYR A CA 1
ATOM 2074 C C . TYR A 1 260 ? -6.334 2.932 -17.630 1.00 87.81 260 TYR A C 1
ATOM 2076 O O . TYR A 1 260 ? -6.488 4.127 -17.874 1.00 87.81 260 TYR A O 1
ATOM 2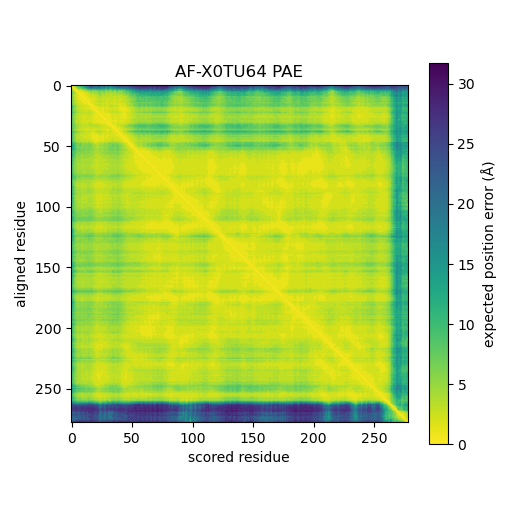084 N N . THR A 1 261 ? -5.745 2.105 -18.499 1.00 84.44 261 THR A N 1
ATOM 2085 C CA . THR A 1 261 ? -5.316 2.511 -19.847 1.00 84.44 261 THR A CA 1
ATOM 2086 C C . THR A 1 261 ? -6.397 2.260 -20.898 1.00 84.44 261 THR A C 1
ATOM 2088 O O . THR A 1 261 ? -6.362 2.838 -21.987 1.00 84.44 261 THR A O 1
ATOM 2091 N N . GLU A 1 262 ? -7.399 1.440 -20.571 1.00 78.06 262 GLU A N 1
ATOM 2092 C CA . GLU A 1 262 ? -8.497 1.113 -21.468 1.00 78.06 262 GLU A CA 1
ATOM 2093 C C . GLU A 1 262 ? -9.554 2.229 -21.484 1.00 78.06 262 GLU A C 1
ATOM 2095 O O . GLU A 1 262 ? -10.518 2.257 -20.725 1.00 78.06 262 GLU A O 1
ATOM 2100 N N . LEU A 1 263 ? -9.400 3.162 -22.421 1.00 66.94 263 LEU A N 1
ATOM 2101 C CA . LEU A 1 263 ? -10.274 4.331 -22.568 1.00 66.94 263 LEU A CA 1
ATOM 2102 C C . LEU A 1 263 ? -11.597 4.064 -23.310 1.00 66.94 263 LEU A C 1
ATOM 2104 O O . LEU A 1 263 ? -12.237 4.995 -23.817 1.00 66.94 263 LEU A O 1
ATOM 2108 N N . LYS A 1 264 ? -12.015 2.797 -23.430 1.00 60.00 264 LYS A N 1
ATOM 2109 C CA . LYS A 1 264 ? -13.165 2.420 -24.262 1.00 60.00 264 LYS A CA 1
ATOM 2110 C C . LYS A 1 264 ? -14.428 3.160 -23.792 1.00 60.00 264 LYS A C 1
ATOM 2112 O O . LYS A 1 264 ? -14.887 2.979 -22.670 1.00 60.00 264 LYS A O 1
ATOM 2117 N N . ASN A 1 265 ? -14.990 3.962 -24.707 1.00 52.47 265 ASN A N 1
ATOM 2118 C CA . ASN A 1 265 ? -16.215 4.783 -24.620 1.00 52.47 265 ASN A CA 1
ATOM 2119 C C . ASN A 1 265 ? -16.090 6.273 -24.253 1.00 52.47 265 ASN A C 1
ATOM 2121 O O . ASN A 1 265 ? -17.123 6.922 -24.078 1.00 52.47 265 ASN A O 1
ATOM 2125 N N . ARG A 1 266 ? -14.897 6.875 -24.227 1.00 53.19 266 ARG A N 1
ATOM 2126 C CA . ARG A 1 266 ? -14.780 8.345 -24.160 1.00 53.19 266 ARG A CA 1
ATOM 2127 C C . ARG A 1 266 ? -14.186 8.902 -25.456 1.00 53.19 266 ARG A C 1
ATOM 2129 O O . ARG A 1 266 ? -13.068 8.574 -25.835 1.00 53.19 266 ARG A O 1
ATOM 2136 N N . ARG A 1 267 ? -14.965 9.726 -26.169 1.00 48.69 267 ARG A N 1
ATOM 2137 C CA . ARG A 1 267 ? -14.431 10.626 -27.201 1.00 48.69 267 ARG A CA 1
ATOM 2138 C C . ARG A 1 267 ? -13.792 11.793 -26.456 1.00 48.69 267 ARG A C 1
ATOM 2140 O O . ARG A 1 267 ? -14.526 12.603 -25.905 1.00 48.69 267 ARG A O 1
ATOM 2147 N N . PHE A 1 268 ? -12.470 11.836 -26.403 1.00 57.31 268 PHE A N 1
ATOM 2148 C CA . PHE A 1 268 ? -11.739 12.987 -25.875 1.00 57.31 268 PHE A CA 1
ATOM 2149 C C . PHE A 1 268 ? -11.549 13.984 -27.019 1.00 57.31 268 PHE A C 1
ATOM 2151 O O . PHE A 1 268 ? -11.169 13.576 -28.121 1.00 57.31 268 PHE A O 1
ATOM 2158 N N . GLY A 1 269 ? -11.907 15.249 -26.794 1.00 55.56 269 GLY A N 1
ATOM 2159 C CA . GLY A 1 269 ? -11.755 16.315 -27.783 1.00 55.56 269 GLY A CA 1
ATOM 2160 C C . GLY A 1 269 ? -10.312 16.805 -27.880 1.00 55.56 269 GLY A C 1
ATOM 2161 O O . GLY A 1 269 ? -9.872 17.166 -28.972 1.00 55.56 269 GLY A O 1
ATOM 2162 N N . ASP A 1 270 ? -9.570 16.757 -26.769 1.00 56.56 270 ASP A N 1
ATOM 2163 C CA . ASP A 1 270 ? -8.181 17.205 -26.657 1.00 56.56 270 ASP A CA 1
ATOM 2164 C C . ASP A 1 270 ? -7.413 16.529 -25.491 1.00 56.56 270 ASP A C 1
ATOM 2166 O O . ASP A 1 270 ? -7.906 15.624 -24.817 1.00 56.56 270 ASP A O 1
ATOM 2170 N N . ILE A 1 271 ? -6.151 16.933 -25.297 1.00 55.50 271 ILE A N 1
ATOM 2171 C CA . ILE A 1 271 ? -5.255 16.436 -24.237 1.00 55.50 271 ILE A CA 1
ATOM 2172 C C . ILE A 1 271 ? -5.711 16.882 -22.839 1.00 55.50 271 ILE A C 1
ATOM 2174 O O . ILE A 1 271 ? -5.435 16.179 -21.867 1.00 55.50 271 ILE A O 1
ATOM 2178 N N . GLU A 1 272 ? -6.407 18.012 -22.712 1.00 55.88 272 GLU A N 1
ATOM 2179 C CA . GLU A 1 272 ? -6.884 18.514 -21.418 1.00 55.88 272 GLU A CA 1
ATOM 2180 C C . GLU A 1 272 ? -8.002 17.611 -20.880 1.00 55.88 272 GLU A C 1
ATOM 2182 O O . GLU A 1 272 ? -7.968 17.220 -19.711 1.00 55.88 272 GLU A O 1
ATOM 2187 N N . ASP A 1 273 ? -8.888 17.127 -21.757 1.00 55.25 273 ASP A N 1
ATOM 2188 C CA . ASP A 1 273 ? -9.871 16.090 -21.424 1.00 55.25 273 ASP A CA 1
ATOM 2189 C C . ASP A 1 273 ? -9.209 14.783 -20.940 1.00 55.25 273 ASP A C 1
ATOM 2191 O O . ASP A 1 273 ? -9.782 14.047 -20.130 1.00 55.25 273 ASP A O 1
ATOM 2195 N N . MET A 1 274 ? -7.995 14.482 -21.421 1.00 53.53 274 MET A N 1
ATOM 2196 C CA . MET A 1 274 ? -7.232 13.306 -20.993 1.00 53.53 274 MET A CA 1
ATOM 2197 C C . MET A 1 274 ? -6.563 13.493 -19.622 1.00 53.53 274 MET A C 1
ATOM 2199 O O . MET A 1 274 ? -6.364 12.514 -18.908 1.00 53.53 274 MET A O 1
ATOM 2203 N N . LEU A 1 275 ? -6.261 14.727 -19.206 1.00 50.50 275 LEU A N 1
ATOM 2204 C CA . LEU A 1 275 ? -5.735 15.023 -17.862 1.00 50.50 275 LEU A CA 1
ATOM 2205 C C . LEU A 1 275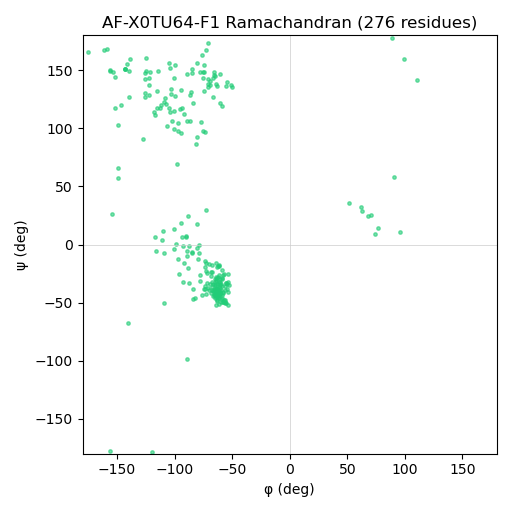 ? -6.805 14.890 -16.766 1.00 50.50 275 LEU A C 1
ATOM 2207 O O . LEU A 1 275 ? -6.471 14.778 -15.588 1.00 50.50 275 LEU A O 1
ATOM 2211 N N . HIS A 1 276 ? -8.081 14.854 -17.155 1.00 50.38 276 HIS A N 1
ATOM 2212 C CA . HIS A 1 276 ? -9.218 14.522 -16.295 1.00 50.38 276 HIS A CA 1
ATOM 2213 C C . HIS A 1 276 ? -9.557 13.017 -16.281 1.00 50.38 276 HIS A C 1
ATOM 2215 O O . HIS A 1 276 ? -10.583 12.615 -15.722 1.00 50.38 276 HIS A O 1
ATOM 2221 N N . ILE A 1 277 ? -8.729 12.167 -16.903 1.00 49.66 277 ILE A N 1
ATOM 2222 C CA . ILE A 1 277 ? -8.799 10.713 -16.726 1.00 49.66 277 ILE A CA 1
ATOM 2223 C C . ILE A 1 277 ? -8.229 10.393 -15.335 1.00 49.66 277 ILE A C 1
ATOM 2225 O O . ILE A 1 277 ? -7.016 10.322 -15.153 1.00 49.66 277 ILE A O 1
ATOM 2229 N N . ASP A 1 278 ? -9.129 10.251 -14.357 1.00 47.69 278 ASP A N 1
ATOM 2230 C CA . ASP A 1 278 ? -8.843 9.759 -12.996 1.00 47.69 278 ASP A CA 1
ATOM 2231 C C . ASP A 1 278 ? -8.321 8.301 -12.990 1.00 47.69 278 ASP A C 1
ATOM 2233 O O . ASP A 1 278 ? -9.040 7.420 -13.520 1.00 47.69 278 ASP A O 1
#

Secondary structure (DSSP, 8-state):
-TT-HHHHHHHHGGGSS-EEESSHHHHHHHHHH-GGGGSS-EEE-PPP-------HHHHHHHHHHHHHHHHHHHSS--SEEEEEEEESSGGG-HHHHHHHHHHHHHHHHHHT--EEEEEEEESSPPPPHHHHHHHHHHH-TTTS--BSTTSB-HHHHHHHHHHHHHHHH-SSEEEEEE-SS--SHHHH-TTS-TT--TTHHHHS-SEEEE--SSBS--GGGTGGGGGT-EEEEETTBHHHHHHHHHHTT---TTEEEE-TT--TT----SHHHHHT--

Sequence (278 aa):
QNSFFKHAIVEASRYCDGIYAVGDYVVSELRFLAPEFQTANIDIVYNGIPAYQISTSDKLQSKEKLQLYCENLLGYRPDFVFTHVTRLIISKGLWRDLRVLEKMEKEFRTQGKTAVLFLLSTEVSRRNSRDIYNMESTYDWPVAHREGWPDLSGGEAAFYSAIQEFNAKSRNVKVIFINQFGFEPKSCGARMPKDMEFMDIRKGSDVEFGQSIYEPFGISQLEPLSFGGICVISSVCGCAGFLRDVTNGHDVKNVIIADYTELKNRRFGDIEDMLHID

Nearest PDB structures (foldseek):
  8cvz-assembly1_A  TM=7.043E-01  e=1.456E-08  Homo sapiens
  4qlb-assembly1_A  TM=7.218E-01  e=3.064E-08  Caenorhabditis elegans
  4qlb-assembly2_D  TM=6.919E-01  e=7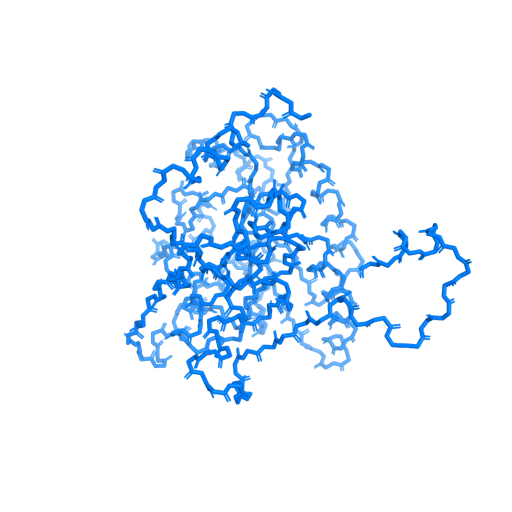.771E-08  Caenorhabditis elegans
  8b5s-assembly1_A  TM=4.857E-01  e=3.420E-06  Pseudomonas aeruginosa
  6t8p-assembly1_B  TM=2.460E-01  e=8.901E-01  Homo sapiens